Protein AF-A0A142XG46-F1 (afdb_monomer)

Structure (mmCIF, N/CA/C/O backbone):
data_AF-A0A142XG46-F1
#
_entry.id   AF-A0A142XG46-F1
#
loop_
_atom_site.group_PDB
_atom_site.id
_atom_site.type_symbol
_atom_site.label_atom_id
_atom_site.label_alt_id
_atom_site.label_comp_id
_atom_site.label_asym_id
_atom_site.label_entity_id
_atom_site.label_seq_id
_atom_site.pdbx_PDB_ins_code
_atom_site.Cartn_x
_atom_site.Cartn_y
_atom_site.Cartn_z
_atom_site.occupancy
_atom_site.B_iso_or_equiv
_atom_site.auth_seq_id
_atom_site.auth_comp_id
_atom_site.auth_asym_id
_atom_site.auth_atom_id
_atom_site.pdbx_PDB_model_num
ATOM 1 N N . MET A 1 1 ? -8.396 21.139 9.635 1.00 72.44 1 MET A N 1
ATOM 2 C CA . MET A 1 1 ? -8.003 19.722 9.757 1.00 72.44 1 MET A CA 1
ATOM 3 C C . MET A 1 1 ? -8.819 19.141 10.894 1.00 72.44 1 MET A C 1
ATOM 5 O O . MET A 1 1 ? -8.820 19.759 11.951 1.00 72.44 1 MET A O 1
ATOM 9 N N . ASN A 1 2 ? -9.591 18.078 10.660 1.00 93.75 2 ASN A N 1
ATOM 10 C CA . ASN A 1 2 ? -10.286 17.382 11.749 1.00 93.75 2 ASN A CA 1
ATOM 11 C C . ASN A 1 2 ? -9.339 16.348 12.388 1.00 93.75 2 ASN A C 1
ATOM 13 O O . ASN A 1 2 ? -8.278 16.057 11.830 1.00 93.75 2 ASN A O 1
ATOM 17 N N . GLU A 1 3 ? -9.702 15.837 13.563 1.00 95.62 3 GLU A N 1
ATOM 18 C CA . GLU A 1 3 ? -8.883 14.883 14.321 1.00 95.62 3 GLU A CA 1
ATOM 19 C C . GLU A 1 3 ? -8.593 13.607 13.522 1.00 95.62 3 GLU A C 1
ATOM 21 O O . GLU A 1 3 ? -7.430 13.225 13.395 1.00 95.62 3 GLU A O 1
ATOM 26 N N . ARG A 1 4 ? -9.613 13.043 12.857 1.00 95.56 4 ARG A N 1
ATOM 27 C CA . ARG A 1 4 ? -9.471 11.914 11.923 1.00 95.56 4 ARG A CA 1
ATOM 28 C C . ARG A 1 4 ? -8.344 12.132 10.917 1.00 95.56 4 ARG A C 1
ATOM 30 O O . ARG A 1 4 ? -7.474 11.284 10.771 1.00 95.56 4 ARG A O 1
ATOM 37 N N . SER A 1 5 ? -8.333 13.276 10.228 1.00 95.06 5 SER A N 1
ATOM 38 C CA . SER A 1 5 ? -7.298 13.612 9.244 1.00 95.06 5 SER A CA 1
ATOM 39 C C . SER A 1 5 ? -5.918 13.767 9.875 1.00 95.06 5 SER A C 1
ATOM 41 O O . SER A 1 5 ? -4.936 13.440 9.220 1.00 95.06 5 SER A O 1
ATOM 43 N N . ALA A 1 6 ? -5.825 14.253 11.115 1.00 96.88 6 ALA A N 1
ATOM 44 C CA . ALA A 1 6 ? -4.555 14.386 11.824 1.00 96.88 6 ALA A CA 1
ATOM 45 C C . ALA A 1 6 ? -3.969 13.015 12.202 1.00 96.88 6 ALA A C 1
ATOM 47 O O . ALA A 1 6 ? -2.794 12.758 11.941 1.00 96.88 6 ALA A O 1
ATOM 48 N N . LEU A 1 7 ? -4.798 12.122 12.756 1.00 97.19 7 LEU A N 1
ATOM 49 C CA . LEU A 1 7 ? -4.417 10.744 13.082 1.00 97.19 7 LEU A CA 1
ATOM 50 C C . LEU A 1 7 ? -3.999 9.981 11.827 1.00 97.19 7 LEU A C 1
ATOM 52 O O . LEU A 1 7 ? -2.943 9.352 11.790 1.00 97.19 7 LEU A O 1
ATOM 56 N N . PHE A 1 8 ? -4.792 10.108 10.765 1.00 96.81 8 PHE A N 1
ATOM 57 C CA . PHE A 1 8 ? -4.499 9.466 9.496 1.00 96.81 8 PHE A CA 1
ATOM 58 C C . PHE A 1 8 ? -3.212 10.014 8.863 1.00 96.81 8 PHE A C 1
ATOM 60 O O . PHE A 1 8 ? -2.375 9.239 8.411 1.00 96.81 8 PHE A O 1
ATOM 67 N N . ALA A 1 9 ? -2.993 11.334 8.891 1.00 96.75 9 ALA A N 1
ATOM 68 C CA . ALA A 1 9 ? -1.748 11.939 8.418 1.00 96.75 9 ALA A CA 1
ATOM 69 C C . ALA A 1 9 ? -0.520 11.411 9.177 1.00 96.75 9 ALA A C 1
ATOM 71 O O . ALA A 1 9 ? 0.501 11.146 8.549 1.00 96.75 9 ALA A O 1
ATOM 72 N N . ASN A 1 10 ? -0.623 11.187 10.492 1.00 97.06 10 ASN A N 1
ATOM 73 C CA . ASN A 1 10 ? 0.468 10.597 11.272 1.00 97.06 10 ASN A CA 1
ATOM 74 C C . ASN A 1 10 ? 0.808 9.172 10.795 1.00 97.06 10 ASN A C 1
ATOM 76 O O . ASN A 1 10 ? 1.972 8.860 10.548 1.00 97.06 10 ASN A O 1
ATOM 80 N N . VAL A 1 11 ? -0.209 8.333 10.571 1.00 97.88 11 VAL A N 1
ATOM 81 C CA . VAL A 1 11 ? -0.027 6.976 10.023 1.00 97.88 11 VAL A CA 1
ATOM 82 C C . VAL A 1 11 ? 0.592 7.003 8.620 1.00 97.88 11 VAL A C 1
ATOM 84 O O . VAL A 1 11 ? 1.424 6.159 8.292 1.00 97.88 11 VAL A O 1
ATOM 87 N N . LEU A 1 12 ? 0.210 7.973 7.784 1.00 97.56 12 LEU A N 1
ATOM 88 C CA . LEU A 1 12 ? 0.760 8.133 6.437 1.00 97.56 12 LEU A CA 1
ATOM 89 C C . LEU A 1 12 ? 2.215 8.626 6.428 1.00 97.56 12 LEU A C 1
ATOM 91 O O . LEU A 1 12 ? 2.978 8.229 5.547 1.00 97.56 12 LEU A O 1
ATOM 95 N N . GLU A 1 13 ? 2.599 9.491 7.367 1.00 96.25 13 GLU A N 1
ATOM 96 C CA . GLU A 1 13 ? 3.983 9.965 7.513 1.00 96.25 13 GLU A CA 1
ATOM 97 C C . GLU A 1 13 ? 4.896 8.877 8.097 1.00 96.25 13 GLU A C 1
ATOM 99 O O . GLU A 1 13 ? 6.027 8.719 7.642 1.00 96.25 13 GLU A O 1
ATOM 104 N N . ASN A 1 14 ? 4.388 8.077 9.041 1.00 95.69 14 ASN A N 1
ATOM 105 C CA . ASN A 1 14 ? 5.138 7.020 9.720 1.00 95.69 14 ASN A CA 1
ATOM 106 C C . ASN A 1 14 ? 4.465 5.649 9.540 1.00 95.69 14 ASN A C 1
ATOM 108 O O . ASN A 1 14 ? 3.946 5.071 10.499 1.00 95.69 14 ASN A O 1
ATOM 112 N N . PRO A 1 15 ? 4.514 5.058 8.333 1.00 94.75 15 PRO A N 1
ATOM 113 C CA . PRO A 1 15 ? 3.822 3.809 8.037 1.00 94.75 15 PRO A CA 1
ATOM 114 C C . PRO A 1 15 ? 4.417 2.595 8.762 1.00 94.75 15 PRO A C 1
ATOM 116 O O . PRO A 1 15 ? 3.919 1.489 8.621 1.00 94.75 15 PRO A O 1
ATOM 119 N N . SER A 1 16 ? 5.480 2.715 9.547 1.00 94.94 16 SER A N 1
ATOM 120 C CA . SER A 1 16 ? 5.947 1.624 10.410 1.00 94.94 16 SER A CA 1
ATOM 121 C C . SER A 1 16 ? 5.446 1.723 11.851 1.00 94.94 16 SER A C 1
ATOM 123 O O . SER A 1 16 ? 5.637 0.767 12.592 1.00 94.94 16 SER A O 1
ATOM 125 N N . ASP A 1 17 ? 4.824 2.837 12.249 1.00 97.25 17 ASP A N 1
ATOM 126 C CA . ASP A 1 17 ? 4.396 3.074 13.629 1.00 97.25 17 ASP A CA 1
ATOM 127 C C . ASP A 1 17 ? 3.050 2.396 13.926 1.00 97.25 17 ASP A C 1
ATOM 129 O O . ASP A 1 17 ? 1.967 2.902 13.621 1.00 97.25 17 ASP A O 1
ATOM 133 N N . ASP A 1 18 ? 3.124 1.224 14.550 1.00 97.88 18 ASP A N 1
ATOM 134 C CA . ASP A 1 18 ? 1.943 0.471 14.962 1.00 97.88 18 ASP A CA 1
ATOM 135 C C . ASP A 1 18 ? 1.189 1.133 16.123 1.00 97.88 18 ASP A C 1
ATOM 137 O O . ASP A 1 18 ? -0.008 0.899 16.276 1.00 97.88 18 ASP A O 1
ATOM 141 N N . THR A 1 19 ? 1.833 2.010 16.901 1.00 98.06 19 THR A N 1
ATOM 142 C CA . THR A 1 19 ? 1.144 2.785 17.943 1.00 98.06 19 THR A CA 1
ATOM 143 C C . THR A 1 19 ? 0.203 3.794 17.299 1.00 98.06 19 THR A C 1
ATOM 145 O O . THR A 1 19 ? -0.971 3.846 17.657 1.00 98.06 19 THR A O 1
ATOM 148 N N . ALA A 1 20 ? 0.678 4.541 16.297 1.00 97.88 20 ALA A N 1
ATOM 149 C CA . ALA A 1 20 ? -0.158 5.478 15.546 1.00 97.88 20 ALA A CA 1
ATOM 150 C C . ALA A 1 20 ? -1.357 4.776 14.884 1.00 97.88 20 ALA A C 1
ATOM 152 O O . ALA A 1 20 ? -2.468 5.309 14.891 1.00 97.88 20 ALA A O 1
ATOM 153 N N . ARG A 1 21 ? -1.160 3.554 14.367 1.00 98.12 21 ARG A N 1
ATOM 154 C CA . ARG A 1 21 ? -2.254 2.726 13.833 1.00 98.12 21 ARG A CA 1
ATOM 155 C C . ARG A 1 21 ? -3.271 2.339 14.897 1.00 98.12 21 ARG A C 1
ATOM 157 O O . ARG A 1 21 ? -4.462 2.441 14.643 1.00 98.12 21 ARG A O 1
ATOM 164 N N . LEU A 1 22 ? -2.827 1.881 16.065 1.00 98.38 22 LEU A N 1
ATOM 165 C CA . LEU A 1 22 ? -3.744 1.456 17.125 1.00 98.38 22 LEU A CA 1
ATOM 166 C C . LEU A 1 22 ? -4.537 2.637 17.694 1.00 98.38 22 LEU A C 1
ATOM 168 O O . LEU A 1 22 ? -5.738 2.504 17.886 1.00 98.38 22 LEU A O 1
ATOM 172 N N . VAL A 1 23 ? -3.914 3.811 17.841 1.00 98.44 23 VAL A N 1
ATOM 173 C CA . VAL A 1 23 ? -4.629 5.043 18.218 1.00 98.44 23 VAL A CA 1
ATOM 174 C C . VAL A 1 23 ? -5.686 5.411 17.172 1.00 98.44 23 VAL A C 1
ATOM 176 O O . VAL A 1 23 ? -6.800 5.783 17.530 1.00 98.44 23 VAL A O 1
ATOM 179 N N . LEU A 1 24 ? -5.373 5.280 15.876 1.00 98.19 24 LEU A N 1
ATOM 180 C CA . LEU A 1 24 ? -6.367 5.461 14.816 1.00 98.19 24 LEU A CA 1
ATOM 181 C C . LEU A 1 24 ? -7.493 4.416 14.910 1.00 98.19 24 LEU A C 1
ATOM 183 O O . LEU A 1 24 ? -8.648 4.774 14.718 1.00 98.19 24 LEU A O 1
ATOM 187 N N . ALA A 1 25 ? -7.178 3.152 15.206 1.00 98.31 25 ALA A N 1
ATOM 188 C CA . ALA A 1 25 ? -8.176 2.092 15.348 1.00 98.31 25 ALA A CA 1
ATOM 189 C C . ALA A 1 25 ? -9.164 2.390 16.483 1.00 98.31 25 ALA A C 1
ATOM 191 O O . ALA A 1 25 ? -10.368 2.291 16.276 1.00 98.31 25 ALA A O 1
ATOM 192 N N . ASP A 1 26 ? -8.654 2.794 17.648 1.00 98.44 26 ASP A N 1
ATOM 193 C CA . ASP A 1 26 ? -9.479 3.154 18.804 1.00 98.44 26 ASP A CA 1
ATOM 194 C C . ASP A 1 26 ? -10.389 4.348 18.471 1.00 98.44 26 ASP A C 1
ATOM 196 O O . ASP A 1 26 ? -11.591 4.301 18.719 1.00 98.44 26 ASP A O 1
ATOM 200 N N . TRP A 1 27 ? -9.847 5.375 17.805 1.00 98.19 27 TRP A N 1
ATOM 201 C CA . TRP A 1 27 ? -10.639 6.522 17.358 1.00 98.19 27 TRP A CA 1
ATOM 202 C C . TRP A 1 27 ? -11.740 6.122 16.360 1.00 98.19 27 TRP A C 1
ATOM 204 O O . TRP A 1 27 ? -12.857 6.625 16.458 1.00 98.19 27 TRP A O 1
ATOM 214 N N . LEU A 1 28 ? -11.454 5.223 15.406 1.00 97.81 28 LEU A N 1
ATOM 215 C CA . LEU A 1 28 ? -12.443 4.736 14.429 1.00 97.81 28 LEU A CA 1
ATOM 216 C C . LEU A 1 28 ? -13.590 3.982 15.115 1.00 97.81 28 LEU A C 1
ATOM 218 O O . LEU A 1 28 ? -14.751 4.199 14.769 1.00 97.81 28 LEU A O 1
ATOM 222 N N . ASP A 1 29 ? -13.275 3.149 16.107 1.00 97.00 29 ASP A N 1
ATOM 223 C CA . ASP A 1 29 ? -14.277 2.409 16.882 1.00 97.00 29 ASP A CA 1
ATOM 224 C C . ASP A 1 29 ? -15.198 3.358 17.672 1.00 97.00 29 ASP A C 1
ATOM 226 O O . ASP A 1 29 ? -16.403 3.126 17.761 1.00 97.00 29 ASP A O 1
ATOM 230 N N . GLU A 1 30 ? -14.659 4.458 18.204 1.00 97.94 30 GLU A N 1
ATOM 231 C CA . GLU A 1 30 ? -15.428 5.483 18.925 1.00 97.94 30 GLU A CA 1
ATOM 232 C C . GLU A 1 30 ? -16.350 6.326 18.021 1.00 97.94 30 GLU A C 1
ATOM 234 O O . GLU A 1 30 ? -17.240 7.012 18.529 1.00 97.94 30 GLU A O 1
ATOM 239 N N . HIS A 1 31 ? -16.156 6.283 16.697 1.00 97.62 31 HIS A N 1
ATOM 240 C CA . HIS A 1 31 ? -16.842 7.138 15.717 1.00 97.62 31 HIS A CA 1
ATOM 241 C C . HIS A 1 31 ? -17.665 6.351 14.682 1.00 97.62 31 HIS A C 1
ATOM 243 O O . HIS A 1 31 ? -17.852 6.821 13.559 1.00 97.62 31 HIS A O 1
ATOM 249 N N . ASP A 1 32 ? -18.168 5.170 15.054 1.00 97.00 32 ASP A N 1
ATOM 250 C CA . ASP A 1 32 ? -19.007 4.308 14.204 1.00 97.00 32 ASP A CA 1
ATOM 251 C C . ASP A 1 32 ? -18.315 3.840 12.897 1.00 97.00 32 ASP A C 1
ATOM 253 O O . ASP A 1 32 ? -18.972 3.474 11.920 1.00 97.00 32 ASP A O 1
ATOM 257 N N . GLU A 1 33 ? -16.977 3.822 12.869 1.00 96.38 33 GLU A N 1
ATOM 258 C CA . GLU A 1 33 ? -16.149 3.221 11.809 1.00 96.38 33 GLU A CA 1
ATOM 259 C C . GLU A 1 33 ? -15.492 1.908 12.298 1.00 96.38 33 GLU A C 1
ATOM 261 O O . GLU A 1 33 ? -14.382 1.543 11.890 1.00 96.38 33 GLU A O 1
ATOM 266 N N . ASP A 1 34 ? -16.204 1.180 13.164 1.00 96.00 34 ASP A N 1
ATOM 267 C CA . ASP A 1 34 ? -15.750 -0.003 13.910 1.00 96.00 34 ASP A CA 1
ATOM 268 C C . ASP A 1 34 ? -15.192 -1.119 13.017 1.00 96.00 34 ASP A C 1
ATOM 270 O O . ASP A 1 34 ? -14.222 -1.796 13.356 1.00 96.00 34 ASP A O 1
ATOM 274 N N . VAL A 1 35 ? -15.754 -1.296 11.820 1.00 98.19 35 VAL A N 1
ATOM 275 C CA . VAL A 1 35 ? -15.256 -2.283 10.855 1.00 98.19 35 VAL A CA 1
ATOM 276 C C . VAL A 1 35 ? -13.807 -1.994 10.456 1.00 98.19 35 VAL A C 1
ATOM 278 O O . VAL A 1 35 ? -12.994 -2.920 10.358 1.00 98.19 35 VAL A O 1
ATOM 281 N N . PHE A 1 36 ? -13.474 -0.725 10.202 1.00 98.31 36 PHE A N 1
ATOM 282 C CA . PHE A 1 36 ? -12.126 -0.360 9.784 1.00 98.31 36 PHE A CA 1
ATOM 283 C C . PHE A 1 36 ? -11.160 -0.391 10.972 1.00 98.31 36 PHE A C 1
ATOM 285 O O . PHE A 1 36 ? -10.065 -0.940 10.835 1.00 98.31 36 PHE A O 1
ATOM 292 N N . GLY A 1 37 ? -11.582 0.092 12.146 1.00 98.19 37 GLY A N 1
ATOM 293 C CA . GLY A 1 37 ? -10.800 -0.004 13.383 1.00 98.19 37 GLY A CA 1
ATOM 294 C C . GLY A 1 37 ? -10.475 -1.454 13.759 1.00 98.19 37 GLY A C 1
ATOM 295 O O . GLY A 1 37 ? -9.306 -1.804 13.964 1.00 98.19 37 GLY A O 1
ATOM 296 N N . ARG A 1 38 ? -11.470 -2.348 13.709 1.00 98.31 38 ARG A N 1
ATOM 297 C CA . ARG A 1 38 ? -11.295 -3.797 13.900 1.00 98.31 38 ARG A CA 1
ATOM 298 C C . ARG A 1 38 ? -10.305 -4.407 12.909 1.00 98.31 38 ARG A C 1
ATOM 300 O O . ARG A 1 38 ? -9.413 -5.145 13.327 1.00 98.31 38 ARG A O 1
ATOM 307 N N . PHE A 1 39 ? -10.416 -4.092 11.616 1.00 98.44 39 PHE A N 1
ATOM 308 C CA . PHE A 1 39 ? -9.486 -4.595 10.595 1.00 98.44 39 PHE A CA 1
ATOM 309 C C . PHE A 1 39 ? -8.050 -4.105 10.823 1.00 98.44 39 PHE A C 1
ATOM 311 O O . PHE A 1 39 ? -7.098 -4.878 10.692 1.00 98.44 39 PHE A O 1
ATOM 318 N N . LEU A 1 40 ? -7.898 -2.835 11.211 1.00 98.19 40 LEU A N 1
ATOM 319 C CA . LEU A 1 40 ? -6.614 -2.216 11.524 1.00 98.19 40 LEU A CA 1
ATOM 320 C C . LEU A 1 40 ? -5.931 -2.911 12.706 1.00 98.19 40 LEU A C 1
ATOM 322 O O . LEU A 1 40 ? -4.785 -3.354 12.591 1.00 98.19 40 LEU A O 1
ATOM 326 N N . ARG A 1 41 ? -6.662 -3.082 13.812 1.00 98.50 41 ARG A N 1
ATOM 327 C CA . ARG A 1 41 ? -6.176 -3.756 15.022 1.00 98.50 41 ARG A CA 1
ATOM 328 C C . ARG A 1 41 ? -5.811 -5.212 14.751 1.00 98.50 41 ARG A C 1
ATOM 330 O O . ARG A 1 41 ? -4.715 -5.637 15.111 1.00 98.50 41 ARG A O 1
ATOM 337 N N . ALA A 1 42 ? -6.682 -5.951 14.066 1.00 98.31 42 ALA A N 1
ATOM 338 C CA . ALA A 1 42 ? -6.4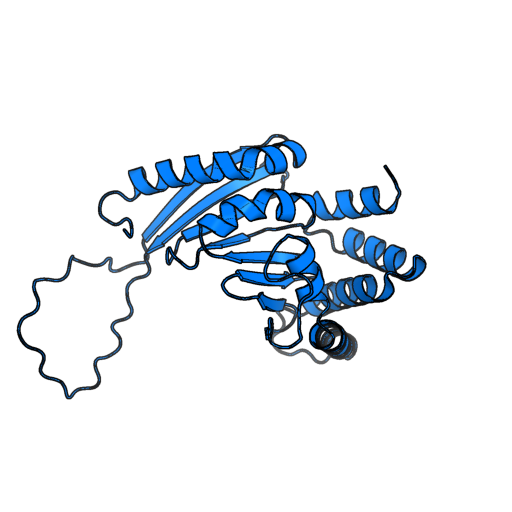34 -7.342 13.704 1.00 98.31 42 ALA A CA 1
ATOM 339 C C . ALA A 1 42 ? -5.180 -7.489 12.824 1.00 98.31 42 ALA A C 1
ATOM 341 O O . ALA A 1 42 ? -4.332 -8.340 13.086 1.00 98.31 42 ALA A O 1
ATOM 342 N N . GLY A 1 43 ? -4.999 -6.608 11.836 1.00 98.12 43 GLY A N 1
ATOM 343 C CA . GLY A 1 43 ? -3.802 -6.596 10.999 1.00 98.12 43 GLY A CA 1
ATOM 344 C C . GLY A 1 43 ? -2.520 -6.330 11.792 1.00 98.12 43 GLY A C 1
ATOM 345 O O . GLY A 1 43 ? -1.521 -7.019 11.585 1.00 98.12 43 GLY A O 1
ATOM 346 N N . VAL A 1 44 ? -2.527 -5.343 12.696 1.00 98.19 44 VAL A N 1
ATOM 347 C CA . VAL A 1 44 ? -1.369 -5.040 13.557 1.00 98.19 44 VAL A CA 1
ATOM 348 C C . VAL A 1 44 ? -1.049 -6.228 14.465 1.00 98.19 44 VAL A C 1
ATOM 350 O O . VAL A 1 44 ? 0.100 -6.666 14.493 1.00 98.19 44 VAL A O 1
ATOM 353 N N . THR A 1 45 ? -2.048 -6.800 15.144 1.00 98.00 45 THR A N 1
ATOM 354 C CA . THR A 1 45 ? -1.870 -7.981 16.004 1.00 98.00 45 THR A CA 1
ATOM 355 C C . THR A 1 45 ? -1.295 -9.163 15.228 1.00 98.00 45 THR A C 1
ATOM 357 O O . THR A 1 45 ? -0.286 -9.722 15.650 1.00 98.00 45 THR A O 1
ATOM 360 N N . ALA A 1 46 ? -1.866 -9.504 14.068 1.00 97.19 46 ALA A N 1
ATOM 361 C CA . ALA A 1 46 ? -1.396 -10.622 13.251 1.00 97.19 46 ALA A CA 1
ATOM 362 C C . ALA A 1 46 ? 0.054 -10.429 12.768 1.00 97.19 46 ALA A C 1
ATOM 364 O O . ALA A 1 46 ? 0.829 -11.385 12.736 1.00 97.19 46 ALA A O 1
ATOM 365 N N . SER A 1 47 ? 0.446 -9.192 12.437 1.00 97.00 47 SER A N 1
ATOM 366 C CA . SER A 1 47 ? 1.786 -8.887 11.917 1.00 97.00 47 SER A CA 1
ATOM 367 C C . SER A 1 47 ? 2.924 -9.134 12.909 1.00 97.00 47 SER A C 1
ATOM 369 O O . SER A 1 47 ? 4.042 -9.420 12.483 1.00 97.00 47 SER A O 1
ATOM 371 N N . ARG A 1 48 ? 2.644 -9.107 14.220 1.00 96.38 48 ARG A N 1
ATOM 372 C CA . ARG A 1 48 ? 3.637 -9.373 15.280 1.00 96.38 48 ARG A CA 1
ATOM 373 C C . ARG A 1 48 ? 4.206 -10.790 15.229 1.00 96.38 48 ARG A C 1
ATOM 375 O O . ARG A 1 48 ? 5.282 -11.022 15.761 1.00 96.38 48 ARG A O 1
ATOM 382 N N . PHE A 1 49 ? 3.498 -11.706 14.575 1.00 95.25 49 PHE A N 1
ATOM 383 C CA . PHE A 1 49 ? 3.852 -13.119 14.481 1.00 95.25 49 PHE A CA 1
ATOM 384 C C . PHE A 1 49 ? 4.353 -13.520 13.086 1.00 95.25 49 PHE A C 1
ATOM 386 O O . PHE A 1 49 ? 4.536 -14.703 12.820 1.00 95.25 49 PHE A O 1
ATOM 393 N N . ARG A 1 50 ? 4.556 -12.562 12.168 1.00 90.81 50 ARG A N 1
ATOM 394 C CA . ARG A 1 50 ? 4.881 -12.845 10.758 1.00 90.81 50 ARG A CA 1
ATOM 395 C C . ARG A 1 50 ? 6.122 -13.729 10.581 1.00 90.81 50 ARG A C 1
ATOM 397 O O . ARG A 1 50 ? 6.143 -14.554 9.671 1.00 90.81 50 ARG A O 1
ATOM 404 N N . ASP A 1 51 ? 7.128 -13.546 11.431 1.00 90.62 51 ASP A N 1
ATOM 405 C CA . ASP A 1 51 ? 8.421 -14.232 11.329 1.00 90.62 51 ASP A CA 1
ATOM 406 C C . ASP A 1 51 ? 8.532 -15.455 12.262 1.00 90.62 51 ASP A C 1
ATOM 408 O O . ASP A 1 51 ? 9.583 -16.096 12.332 1.00 90.62 51 ASP A O 1
ATOM 412 N N . GLU A 1 52 ? 7.452 -15.806 12.966 1.00 90.62 52 GLU A N 1
ATOM 413 C CA . GLU A 1 52 ? 7.432 -16.926 13.903 1.00 90.62 52 GLU A CA 1
ATOM 414 C C . GLU A 1 52 ? 7.192 -18.259 13.183 1.00 90.62 52 GLU A C 1
ATOM 416 O O . GLU A 1 52 ? 6.264 -18.419 12.389 1.00 90.62 52 GLU A O 1
ATOM 421 N N . ALA A 1 53 ? 8.023 -19.259 13.484 1.00 87.12 53 ALA A N 1
ATOM 422 C CA . ALA A 1 53 ? 7.922 -20.582 12.862 1.00 87.12 53 ALA A CA 1
ATOM 423 C C . ALA A 1 53 ? 6.734 -21.411 13.389 1.00 87.12 53 ALA A C 1
ATOM 425 O O . ALA A 1 53 ? 6.244 -22.304 12.696 1.00 87.12 53 ALA A O 1
ATOM 426 N N . LEU A 1 54 ? 6.296 -21.140 14.620 1.00 91.19 54 LEU A N 1
ATOM 427 C CA . LEU A 1 54 ? 5.159 -21.779 15.273 1.00 91.19 54 LEU A CA 1
ATOM 428 C C . LEU A 1 54 ? 4.437 -20.732 16.119 1.00 91.19 54 LEU A C 1
ATOM 430 O O . LEU A 1 54 ? 5.048 -20.126 16.993 1.00 91.19 54 LEU A O 1
ATOM 434 N N . ILE A 1 55 ? 3.140 -20.558 15.876 1.00 92.38 55 ILE A N 1
ATOM 435 C CA . ILE A 1 55 ? 2.316 -19.576 16.579 1.00 92.38 55 ILE A CA 1
ATOM 436 C C . ILE A 1 55 ? 1.273 -20.328 17.408 1.00 92.38 55 ILE A C 1
ATOM 438 O O . ILE A 1 55 ? 0.348 -20.929 16.859 1.00 92.38 55 ILE A O 1
ATOM 442 N N . ASP A 1 56 ? 1.437 -20.305 18.727 1.00 93.75 56 ASP A N 1
ATOM 443 C CA . ASP A 1 56 ? 0.473 -20.832 19.701 1.00 93.75 56 ASP A CA 1
ATOM 444 C C . ASP A 1 56 ? -0.016 -19.687 20.594 1.00 93.75 56 ASP A C 1
ATOM 446 O O . ASP A 1 56 ? 0.274 -19.621 21.787 1.00 93.75 56 ASP A O 1
ATOM 450 N N . ASP A 1 57 ? -0.682 -18.717 19.965 1.00 95.69 57 ASP A N 1
ATOM 451 C CA . ASP A 1 57 ? -1.190 -17.520 20.627 1.00 95.69 57 ASP A CA 1
ATOM 452 C C . ASP A 1 57 ? -2.670 -17.300 20.256 1.00 95.69 57 ASP A C 1
ATOM 454 O O . ASP A 1 57 ? -2.997 -17.183 19.068 1.00 95.69 57 ASP A O 1
ATOM 458 N N . PRO A 1 58 ? -3.597 -17.270 21.233 1.00 96.44 58 PRO A N 1
ATOM 459 C CA . PRO A 1 58 ? -5.021 -17.101 20.959 1.00 96.44 58 PRO A CA 1
ATOM 460 C C . PRO A 1 58 ? -5.361 -15.739 20.333 1.00 96.44 58 PRO A C 1
ATOM 462 O O . PRO A 1 58 ? -6.304 -15.670 19.540 1.00 96.44 58 PRO A O 1
ATOM 465 N N . ASP A 1 59 ? -4.600 -14.679 20.623 1.00 96.12 59 ASP A N 1
ATOM 466 C CA . ASP A 1 59 ? -4.835 -13.346 20.061 1.00 96.12 59 ASP A CA 1
ATOM 467 C C . ASP A 1 59 ? -4.505 -13.323 18.568 1.00 96.12 59 ASP A C 1
ATOM 469 O O . ASP A 1 59 ? -5.216 -12.687 17.787 1.00 96.12 59 ASP A O 1
ATOM 473 N N . TYR A 1 60 ? -3.484 -14.076 18.142 1.00 96.31 60 TYR A N 1
ATOM 474 C CA . TYR A 1 60 ? -3.179 -14.258 16.723 1.00 96.31 60 TYR A CA 1
ATOM 475 C C . TYR A 1 60 ? -4.346 -14.906 15.968 1.00 96.31 60 TYR A C 1
ATOM 477 O O . TYR A 1 60 ? -4.798 -14.383 14.948 1.00 96.31 60 TYR A O 1
ATOM 485 N N . TYR A 1 61 ? -4.875 -16.025 16.471 1.00 96.06 61 TYR A N 1
ATOM 486 C CA . TYR A 1 61 ? -5.988 -16.718 15.813 1.00 96.06 61 TYR A CA 1
ATOM 487 C C . TYR A 1 61 ? -7.277 -15.891 15.828 1.00 96.06 61 TYR A C 1
ATOM 489 O O . TYR A 1 61 ? -8.014 -15.892 14.839 1.00 96.06 61 TYR A O 1
ATOM 497 N N . SER A 1 62 ? -7.526 -15.150 16.911 1.00 97.31 62 SER A N 1
ATOM 498 C CA . SER A 1 62 ? -8.623 -14.182 16.989 1.00 97.31 62 SER A CA 1
ATOM 499 C C . SER A 1 62 ? -8.480 -13.101 15.911 1.00 97.31 62 SER A C 1
ATOM 501 O O . SER A 1 62 ? -9.403 -12.869 15.129 1.00 97.31 62 SER A O 1
ATOM 503 N N . ALA A 1 63 ? -7.283 -12.522 15.772 1.00 97.38 63 ALA A N 1
ATOM 504 C CA . ALA A 1 63 ? -6.986 -11.529 14.747 1.00 97.38 63 ALA A CA 1
ATOM 505 C C . ALA A 1 63 ? -7.161 -12.075 13.318 1.00 97.38 63 ALA A C 1
ATOM 507 O O . ALA A 1 63 ? -7.728 -11.394 12.463 1.00 97.38 63 ALA A O 1
ATOM 508 N N . LEU A 1 64 ? -6.746 -13.316 13.042 1.00 96.75 64 LEU A N 1
ATOM 509 C CA . LEU A 1 64 ? -7.007 -13.952 11.746 1.00 96.75 64 LEU A CA 1
ATOM 510 C C . LEU A 1 64 ? -8.507 -14.129 11.475 1.00 96.75 64 LEU A C 1
ATOM 512 O O . LEU A 1 64 ? -8.951 -13.919 10.343 1.00 96.75 64 LEU A O 1
ATOM 516 N N . GLY A 1 65 ? -9.284 -14.496 12.498 1.00 97.06 65 GLY A N 1
ATOM 517 C CA . GLY A 1 65 ? -10.741 -14.585 12.412 1.00 97.06 65 GLY A CA 1
ATOM 518 C C . GLY A 1 65 ? -11.378 -13.244 12.044 1.00 97.06 65 GLY A C 1
ATOM 519 O O . GLY A 1 65 ? -12.224 -13.185 11.151 1.00 97.06 65 GLY A O 1
ATOM 520 N N . ASP A 1 66 ? -10.914 -12.163 12.665 1.00 98.12 66 ASP A N 1
ATOM 521 C CA . ASP A 1 66 ? -11.376 -10.801 12.397 1.00 98.12 66 ASP A CA 1
ATOM 522 C C . ASP A 1 66 ? -11.027 -10.329 10.980 1.00 98.12 66 ASP A C 1
ATOM 524 O O . ASP A 1 66 ? -11.906 -9.845 10.259 1.00 98.12 66 ASP A O 1
ATOM 528 N N . LEU A 1 67 ? -9.779 -10.533 10.538 1.00 97.88 67 LEU A N 1
ATOM 529 C CA . LEU A 1 67 ? -9.357 -10.233 9.164 1.00 97.88 67 LEU A CA 1
ATOM 530 C C . LEU A 1 67 ? -10.220 -10.986 8.145 1.00 97.88 67 LEU A C 1
ATOM 532 O O . LEU A 1 67 ? -10.707 -10.389 7.180 1.00 97.88 67 LEU A O 1
ATOM 536 N N . ALA A 1 68 ? -10.448 -12.284 8.363 1.00 97.19 68 ALA A N 1
ATOM 537 C CA . ALA 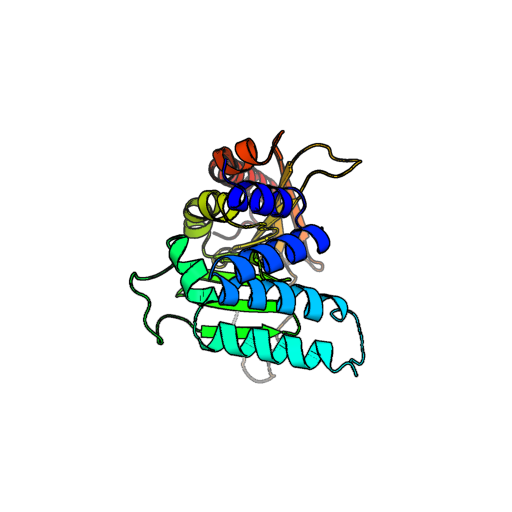A 1 68 ? -11.260 -13.107 7.474 1.00 97.19 68 ALA A CA 1
ATOM 538 C C . ALA A 1 68 ? -12.731 -12.660 7.452 1.00 97.19 68 ALA A C 1
ATOM 540 O O . ALA A 1 68 ? -13.328 -12.589 6.376 1.00 97.19 68 ALA A O 1
ATOM 541 N N . ALA A 1 69 ? -13.315 -12.321 8.605 1.00 97.75 69 ALA A N 1
ATOM 542 C CA . ALA A 1 69 ? -14.704 -11.876 8.706 1.00 97.75 69 ALA A CA 1
ATOM 543 C C . ALA A 1 69 ? -14.943 -10.545 7.973 1.00 97.75 69 ALA A C 1
ATOM 545 O O . ALA A 1 69 ? -15.880 -10.430 7.173 1.00 97.75 69 ALA A O 1
ATOM 546 N N . VAL A 1 70 ? -14.069 -9.555 8.190 1.00 98.00 70 VAL A N 1
ATOM 547 C CA . VAL A 1 70 ? -14.150 -8.253 7.508 1.00 98.00 70 VAL A CA 1
ATOM 548 C C . VAL A 1 70 ? -13.945 -8.417 6.001 1.00 98.00 70 VAL A C 1
ATOM 550 O O . VAL A 1 70 ? -14.711 -7.863 5.210 1.00 98.00 70 VAL A O 1
ATOM 553 N N . THR A 1 71 ? -12.965 -9.227 5.591 1.00 97.31 71 THR A N 1
ATOM 554 C CA . THR A 1 71 ? -12.666 -9.427 4.166 1.00 97.31 71 THR A CA 1
ATOM 555 C C . THR A 1 71 ? -13.772 -10.191 3.447 1.00 97.31 71 THR A C 1
ATOM 557 O O . THR A 1 71 ? -14.172 -9.792 2.358 1.00 97.31 71 THR A O 1
ATOM 560 N N . THR A 1 72 ? -14.344 -11.226 4.070 1.00 96.56 72 THR A N 1
ATOM 561 C CA . THR A 1 72 ? -15.492 -11.973 3.520 1.00 96.56 72 THR A CA 1
ATOM 562 C C . THR A 1 72 ? -16.705 -11.071 3.295 1.00 96.56 72 THR A C 1
ATOM 564 O O . THR A 1 72 ? -17.468 -11.283 2.355 1.00 96.56 72 THR A O 1
ATOM 567 N N . SER A 1 73 ? -16.856 -10.031 4.117 1.00 96.88 73 SER A N 1
ATOM 568 C CA . SER A 1 73 ? -17.917 -9.028 3.975 1.00 96.88 73 SER A CA 1
ATOM 569 C C . SER A 1 73 ? -17.657 -8.017 2.844 1.00 96.88 73 SER A C 1
ATOM 571 O O . SER A 1 73 ? -18.514 -7.186 2.559 1.00 96.88 73 SER A O 1
ATOM 573 N N . GLY A 1 74 ? -16.494 -8.076 2.184 1.00 97.06 74 GLY A N 1
ATOM 574 C CA . GLY A 1 74 ? -16.147 -7.256 1.020 1.00 97.06 74 GLY A CA 1
ATOM 575 C C . GLY A 1 74 ? -15.536 -5.895 1.329 1.00 97.06 74 GLY A C 1
ATOM 576 O O . GLY A 1 74 ? -15.244 -5.144 0.401 1.00 97.06 74 GLY A O 1
ATOM 577 N N . TRP A 1 75 ? -15.291 -5.563 2.598 1.00 97.94 75 TRP A N 1
ATOM 578 C CA . TRP A 1 75 ? -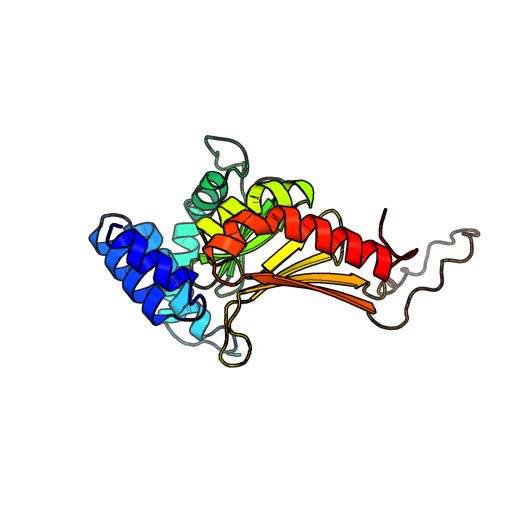14.821 -4.229 2.987 1.00 97.94 75 TRP A CA 1
ATOM 579 C C . TRP A 1 75 ? -13.512 -3.791 2.323 1.00 97.94 75 TRP A C 1
ATOM 581 O O . TRP A 1 75 ? -13.497 -2.694 1.761 1.00 97.94 75 TRP A O 1
ATOM 591 N N . PRO A 1 76 ? -12.449 -4.616 2.253 1.00 98.12 76 PRO A N 1
ATOM 592 C CA . PRO A 1 76 ? -11.236 -4.188 1.566 1.00 98.12 76 PRO A CA 1
ATOM 593 C C . PRO A 1 76 ? -11.424 -4.015 0.049 1.00 98.12 76 PRO A C 1
ATOM 595 O O . PRO A 1 76 ? -10.765 -3.167 -0.553 1.00 98.12 76 PRO A O 1
ATOM 598 N N . ALA A 1 77 ? -12.369 -4.738 -0.570 1.00 98.00 77 ALA A N 1
ATOM 599 C CA . ALA A 1 77 ? -12.756 -4.501 -1.963 1.00 98.00 77 ALA A CA 1
ATOM 600 C C . ALA A 1 77 ? -13.474 -3.156 -2.123 1.00 98.00 77 ALA A C 1
ATOM 602 O O . ALA A 1 77 ? -13.146 -2.393 -3.032 1.00 98.00 77 ALA A O 1
ATOM 603 N N . TYR A 1 78 ? -14.391 -2.823 -1.209 1.00 97.31 78 TYR A N 1
ATOM 604 C CA . TYR A 1 78 ? -15.042 -1.514 -1.190 1.00 97.31 78 TYR A CA 1
ATOM 605 C C . TYR A 1 78 ? -14.020 -0.382 -1.049 1.00 97.31 78 TYR A C 1
ATOM 607 O O . TYR A 1 78 ? -14.013 0.522 -1.884 1.00 97.31 78 TYR A O 1
ATOM 615 N N . TRP A 1 79 ? -13.089 -0.467 -0.094 1.00 97.69 79 TRP A N 1
ATOM 616 C CA . TRP A 1 79 ? -12.030 0.535 0.078 1.00 97.69 79 TRP A CA 1
ATOM 617 C C . TRP A 1 79 ? -11.147 0.697 -1.163 1.00 97.69 79 TRP A C 1
ATOM 619 O O . TRP A 1 79 ? -10.816 1.822 -1.537 1.00 97.69 79 TRP A O 1
ATOM 629 N N . LEU A 1 80 ? -10.793 -0.402 -1.836 1.00 97.56 80 LEU A N 1
ATOM 630 C CA . LEU A 1 80 ? -10.038 -0.345 -3.089 1.00 97.56 80 LEU A CA 1
ATOM 631 C C . LEU A 1 80 ? -10.865 0.299 -4.218 1.00 97.56 80 LEU A C 1
ATOM 633 O O . LEU A 1 80 ? -10.340 1.100 -4.992 1.00 97.56 80 LEU A O 1
ATOM 637 N N . SER A 1 81 ? -12.170 0.021 -4.288 1.00 97.25 81 SER A N 1
ATOM 638 C CA . SER A 1 81 ? -13.060 0.617 -5.293 1.00 97.25 81 SER A CA 1
ATOM 639 C C . SER A 1 81 ? -13.301 2.112 -5.106 1.00 97.25 81 SER A C 1
ATOM 641 O O . SER A 1 81 ? -13.459 2.837 -6.094 1.00 97.25 81 SER A O 1
ATOM 643 N N . GLU A 1 82 ? -13.236 2.615 -3.869 1.00 96.75 82 GLU A N 1
ATOM 644 C CA . GLU A 1 82 ? -13.295 4.051 -3.566 1.00 96.75 82 GLU A CA 1
ATOM 645 C C . GLU A 1 82 ? -12.126 4.825 -4.205 1.00 96.75 82 GLU A C 1
ATOM 647 O O . GLU A 1 82 ? -12.279 5.995 -4.562 1.00 96.75 82 GLU A O 1
ATOM 652 N N . LEU A 1 83 ? -11.007 4.152 -4.503 1.00 96.75 83 LEU A N 1
ATOM 653 C CA . LEU A 1 83 ? -9.872 4.725 -5.244 1.00 96.75 83 LEU A CA 1
ATOM 654 C C . LEU A 1 83 ? -10.120 4.831 -6.762 1.00 96.75 83 LEU A C 1
ATOM 656 O O . LEU A 1 83 ? -9.348 5.469 -7.483 1.00 96.75 83 LEU A O 1
ATOM 660 N N . GLY A 1 84 ? -11.224 4.257 -7.245 1.00 96.62 84 GLY A N 1
ATOM 661 C CA . GLY A 1 84 ? -11.618 4.232 -8.656 1.00 96.62 84 GLY A CA 1
ATOM 662 C C . GLY A 1 84 ? -11.365 2.890 -9.342 1.00 96.62 84 GLY A C 1
ATOM 663 O O . GLY A 1 84 ? -11.402 2.826 -10.565 1.00 96.62 84 GLY A O 1
ATOM 664 N N . VAL A 1 85 ? -11.096 1.829 -8.576 1.00 96.19 85 VAL A N 1
ATOM 665 C CA . VAL A 1 85 ? -10.859 0.489 -9.122 1.00 96.19 85 VAL A CA 1
ATOM 666 C C . VAL A 1 85 ? -12.184 -0.249 -9.335 1.00 96.19 85 VAL A C 1
ATOM 668 O O . VAL A 1 85 ? -12.931 -0.487 -8.389 1.00 96.19 85 VAL A O 1
ATOM 671 N N . GLY A 1 86 ? -12.440 -0.679 -10.570 1.00 94.12 86 GLY A N 1
ATOM 672 C CA . GLY A 1 86 ? -13.601 -1.503 -10.914 1.00 94.12 86 GLY A CA 1
ATOM 673 C C . GLY A 1 86 ? -14.931 -0.743 -11.031 1.00 94.12 86 GLY A C 1
ATOM 674 O O . GLY A 1 86 ? -14.964 0.489 -11.001 1.00 94.12 86 GLY A O 1
ATOM 675 N N . PRO A 1 87 ? -16.042 -1.475 -11.240 1.00 90.94 87 PRO A N 1
ATOM 676 C CA . PRO A 1 87 ? -17.362 -0.881 -11.415 1.00 90.94 87 PRO A CA 1
ATOM 677 C C . PRO A 1 87 ? -17.904 -0.280 -10.111 1.00 90.94 87 PRO A C 1
ATOM 679 O O . PRO A 1 87 ? -17.556 -0.705 -9.010 1.00 90.94 87 PRO A O 1
ATOM 682 N N . ARG A 1 88 ? -18.811 0.696 -10.241 1.00 90.31 88 ARG A N 1
ATOM 683 C CA . ARG A 1 88 ? -19.564 1.275 -9.120 1.00 90.31 88 ARG A CA 1
ATOM 684 C C . ARG A 1 88 ? -21.071 1.163 -9.391 1.00 90.31 88 ARG A C 1
ATOM 686 O O . ARG A 1 88 ? -21.520 1.724 -10.393 1.00 90.31 88 ARG A O 1
ATOM 693 N N . PRO A 1 89 ? -21.859 0.500 -8.522 1.00 90.25 89 PRO A N 1
ATOM 69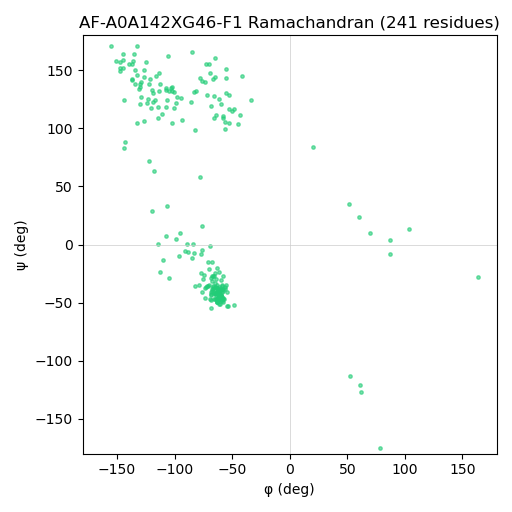4 C CA . PRO A 1 89 ? -21.448 -0.223 -7.310 1.00 90.25 89 PRO A CA 1
ATOM 695 C C . PRO A 1 89 ? -20.728 -1.550 -7.619 1.00 90.25 89 PRO A C 1
ATOM 697 O O . PRO A 1 89 ? -20.957 -2.145 -8.671 1.00 90.25 89 PRO A O 1
ATOM 700 N N . LEU A 1 90 ? -19.895 -2.022 -6.684 1.00 93.62 90 LEU A N 1
ATOM 701 C CA . LEU A 1 90 ? -19.332 -3.376 -6.726 1.00 93.62 90 LEU A CA 1
ATOM 702 C C . LEU A 1 90 ? -20.391 -4.425 -6.367 1.00 93.62 90 LEU A C 1
ATOM 704 O O . LEU A 1 90 ? -21.141 -4.264 -5.401 1.00 93.62 90 LEU A O 1
ATOM 708 N N . ASN A 1 91 ? -20.376 -5.543 -7.086 1.00 94.00 91 ASN A N 1
ATOM 709 C CA . ASN A 1 91 ? -21.127 -6.755 -6.781 1.00 94.00 91 ASN A CA 1
ATOM 710 C C . ASN A 1 91 ? -20.196 -7.845 -6.236 1.00 94.00 91 ASN A C 1
ATOM 712 O O . ASN A 1 91 ? -18.986 -7.828 -6.446 1.00 94.00 91 ASN A O 1
ATOM 716 N N . PHE A 1 92 ? -20.772 -8.856 -5.581 1.00 90.31 92 PHE A N 1
ATOM 717 C CA . PHE A 1 92 ? -20.017 -9.970 -4.988 1.00 90.31 92 PHE A CA 1
ATOM 718 C C . PHE A 1 92 ? -19.150 -10.749 -5.999 1.00 90.31 92 PHE A C 1
ATOM 720 O O . PHE A 1 92 ? -18.133 -11.317 -5.625 1.00 90.31 92 PHE A O 1
ATOM 727 N N . GLY A 1 93 ? -19.528 -10.772 -7.282 1.00 93.19 93 GLY A N 1
ATOM 728 C CA . GLY A 1 93 ? -18.755 -11.436 -8.340 1.00 93.19 93 GLY A CA 1
ATOM 729 C C . GLY A 1 93 ? -17.607 -10.606 -8.925 1.00 93.19 93 GLY A C 1
ATOM 730 O O . GLY A 1 93 ? -16.834 -11.138 -9.719 1.00 93.19 93 GLY A O 1
ATOM 731 N N . ASP A 1 94 ? -17.495 -9.326 -8.558 1.00 93.75 94 ASP A N 1
ATOM 732 C CA . ASP A 1 94 ? -16.519 -8.401 -9.151 1.00 93.75 94 ASP A CA 1
ATOM 733 C C . ASP A 1 94 ? -15.137 -8.490 -8.488 1.00 93.75 94 ASP A C 1
ATOM 735 O O . ASP A 1 94 ? -14.157 -7.950 -9.011 1.00 93.75 94 ASP A O 1
ATOM 739 N N . TRP A 1 95 ? -15.044 -9.177 -7.346 1.00 96.62 95 TRP A N 1
ATOM 740 C CA . TRP A 1 95 ? -13.826 -9.265 -6.558 1.00 96.62 95 TRP A CA 1
ATOM 741 C C . TRP A 1 95 ? -13.592 -10.662 -5.985 1.00 96.62 95 TRP A C 1
ATOM 743 O O . TRP A 1 95 ? -14.508 -11.461 -5.804 1.00 96.62 95 TRP A O 1
ATOM 753 N N . VAL A 1 96 ? -12.327 -10.960 -5.707 1.00 96.44 96 VAL A N 1
ATOM 754 C CA . VAL A 1 96 ? -11.904 -12.148 -4.957 1.00 96.44 96 VAL A CA 1
ATOM 755 C C . VAL A 1 96 ? -10.844 -11.747 -3.949 1.00 96.44 96 VAL A C 1
ATOM 757 O O . VAL A 1 96 ? -10.164 -10.735 -4.138 1.00 96.44 96 VAL A O 1
ATOM 760 N N . TRP A 1 97 ? -10.676 -12.548 -2.903 1.00 97.12 97 TRP A N 1
ATOM 761 C CA . TRP A 1 97 ? -9.639 -12.317 -1.912 1.00 97.12 97 TRP A CA 1
ATOM 762 C C . TRP A 1 97 ? -8.925 -13.603 -1.514 1.00 97.12 97 TRP A C 1
ATOM 764 O O . TRP A 1 97 ? -9.480 -14.698 -1.617 1.00 97.12 97 TRP A O 1
ATOM 774 N N . ASP A 1 98 ? -7.695 -13.435 -1.052 1.00 96.38 98 ASP A N 1
ATOM 775 C CA . ASP A 1 98 ? -6.933 -14.433 -0.321 1.00 96.38 98 ASP A CA 1
ATOM 776 C C . ASP A 1 98 ? -6.260 -13.773 0.887 1.00 96.38 98 ASP A C 1
ATOM 778 O O . ASP A 1 98 ? -6.181 -12.544 0.992 1.00 96.38 98 ASP A O 1
ATOM 782 N N . ASN A 1 99 ? -5.804 -14.586 1.833 1.00 92.94 99 ASN A N 1
ATOM 783 C CA . ASN A 1 99 ? -4.942 -14.124 2.903 1.00 92.94 99 ASN A CA 1
ATOM 784 C C . ASN A 1 99 ? -3.744 -15.050 3.085 1.00 92.94 99 ASN A C 1
ATOM 786 O O . ASN A 1 99 ? -3.818 -16.263 2.907 1.00 92.94 99 ASN A O 1
ATOM 790 N N . THR A 1 100 ? -2.619 -14.454 3.460 1.00 91.88 100 THR A N 1
ATOM 791 C CA . THR A 1 100 ? -1.407 -15.165 3.864 1.00 91.88 100 THR A CA 1
ATOM 792 C C . THR A 1 100 ? -0.915 -14.530 5.154 1.00 91.88 100 THR A C 1
ATOM 794 O O . THR A 1 100 ? -0.370 -13.426 5.130 1.00 91.88 100 THR A O 1
ATOM 797 N N . ALA A 1 101 ? -1.135 -15.218 6.278 1.00 89.50 101 ALA A N 1
ATOM 798 C CA . ALA A 1 101 ? -0.888 -14.694 7.622 1.00 89.50 101 ALA A CA 1
ATOM 799 C C . ALA A 1 101 ? -1.574 -13.328 7.834 1.00 89.50 101 ALA A C 1
ATOM 801 O O . ALA A 1 101 ? -2.800 -13.252 7.830 1.00 89.50 101 ALA A O 1
ATOM 802 N N . ASP A 1 102 ? -0.801 -12.255 7.987 1.00 92.50 102 ASP A N 1
ATOM 803 C CA . ASP A 1 102 ? -1.288 -10.899 8.249 1.00 92.50 102 ASP A CA 1
ATOM 804 C C . ASP A 1 102 ? -1.578 -10.074 6.982 1.00 92.50 102 ASP A C 1
ATOM 806 O O . ASP A 1 102 ? -1.960 -8.904 7.075 1.00 92.50 102 ASP A O 1
ATOM 810 N N . ARG A 1 103 ? -1.373 -10.659 5.794 1.00 97.19 103 ARG A N 1
ATOM 811 C CA . ARG A 1 103 ? -1.622 -10.003 4.507 1.00 97.19 103 ARG A CA 1
ATOM 812 C C . ARG A 1 103 ? -2.947 -10.458 3.922 1.00 97.19 103 ARG A C 1
ATOM 814 O O . ARG A 1 103 ? -3.187 -11.657 3.805 1.00 97.19 103 ARG A O 1
ATOM 821 N N . VAL A 1 104 ? -3.762 -9.502 3.493 1.00 98.12 104 VAL A N 1
ATOM 822 C CA . VAL A 1 104 ? -5.008 -9.742 2.759 1.00 98.12 104 VAL A CA 1
ATOM 823 C C . VAL A 1 104 ? -4.849 -9.187 1.352 1.00 98.12 104 VAL A C 1
ATOM 825 O O . VAL A 1 104 ? -4.668 -7.982 1.185 1.00 98.12 104 VAL A O 1
ATOM 828 N N . THR A 1 105 ? -4.935 -10.041 0.339 1.00 98.44 105 THR A N 1
ATOM 829 C CA . THR A 1 105 ? -4.939 -9.611 -1.061 1.00 98.44 105 THR A CA 1
ATOM 830 C C . THR A 1 105 ? -6.370 -9.565 -1.551 1.00 98.44 105 THR A C 1
ATOM 832 O O . THR A 1 105 ? -7.088 -10.556 -1.466 1.00 98.44 105 THR A O 1
ATOM 835 N N . VAL A 1 106 ? -6.783 -8.436 -2.116 1.00 98.12 106 VAL A N 1
ATOM 836 C CA . VAL A 1 106 ? -8.071 -8.298 -2.795 1.00 98.12 106 VAL A CA 1
ATOM 837 C C . VAL A 1 106 ? -7.838 -7.928 -4.242 1.00 98.12 106 VAL A C 1
ATOM 839 O O . VAL A 1 106 ? -7.063 -7.024 -4.531 1.00 98.12 106 VAL A O 1
ATOM 842 N N . ARG A 1 107 ? -8.529 -8.608 -5.154 1.00 98.25 107 ARG A N 1
ATOM 843 C CA . ARG A 1 107 ? -8.429 -8.387 -6.596 1.00 98.25 107 ARG A CA 1
ATOM 844 C C . ARG A 1 107 ? -9.766 -7.950 -7.170 1.00 98.25 107 ARG A C 1
ATOM 846 O O . ARG A 1 107 ? -10.761 -8.633 -6.951 1.00 98.25 107 ARG A O 1
ATOM 853 N N . ILE A 1 108 ? -9.754 -6.875 -7.954 1.00 97.75 108 ILE A N 1
ATOM 854 C CA . ILE A 1 108 ? -10.883 -6.339 -8.721 1.00 97.75 108 ILE A CA 1
ATOM 855 C C . ILE A 1 108 ? -10.420 -6.205 -10.179 1.00 97.75 108 ILE A C 1
ATOM 857 O O . ILE A 1 108 ? -9.610 -5.342 -10.520 1.00 97.75 108 ILE A O 1
ATOM 861 N N . GLY A 1 109 ? -10.895 -7.089 -11.057 1.00 96.62 109 GLY A N 1
ATOM 862 C CA . GLY A 1 109 ? -10.423 -7.140 -12.446 1.00 96.62 109 GLY A CA 1
ATOM 863 C C . GLY A 1 109 ? -8.916 -7.431 -12.558 1.00 96.62 109 GLY A C 1
ATOM 864 O O . GLY A 1 109 ? -8.449 -8.491 -12.127 1.00 96.62 109 GLY A O 1
ATOM 865 N N . SER A 1 110 ? -8.169 -6.509 -13.179 1.00 96.94 110 SER A N 1
ATOM 866 C CA . SER A 1 110 ? -6.708 -6.566 -13.378 1.00 96.94 110 SER A CA 1
ATOM 867 C C . SER A 1 110 ? -5.890 -5.956 -12.239 1.00 96.94 110 SER A C 1
ATOM 869 O O . SER A 1 110 ? -4.663 -6.048 -12.276 1.00 96.94 110 SER A O 1
ATOM 871 N N . VAL A 1 111 ? -6.546 -5.331 -11.261 1.00 98.25 111 VAL A N 1
ATOM 872 C CA . VAL A 1 111 ? -5.897 -4.630 -10.152 1.00 98.25 111 VAL A CA 1
ATOM 873 C C . VAL A 1 111 ? -6.070 -5.438 -8.872 1.00 98.25 111 VAL A C 1
ATOM 875 O O . VAL A 1 111 ? -7.175 -5.883 -8.559 1.00 98.25 111 VAL A O 1
ATOM 878 N N . SER A 1 112 ? -4.993 -5.594 -8.110 1.00 98.50 112 SER A N 1
ATOM 879 C CA . SER A 1 112 ? -5.032 -6.149 -6.760 1.00 98.50 112 SER A CA 1
ATOM 880 C C . SER A 1 112 ? -4.448 -5.164 -5.755 1.00 98.50 112 SER A C 1
ATOM 882 O O . SER A 1 112 ? -3.418 -4.549 -6.012 1.00 98.50 112 SER A O 1
ATOM 884 N N . GLY A 1 113 ? -5.088 -5.039 -4.598 1.00 98.56 113 GLY A N 1
ATOM 885 C CA . GLY A 1 113 ? -4.553 -4.349 -3.431 1.00 98.56 113 GLY A CA 1
ATOM 886 C C . GLY A 1 113 ? -4.166 -5.358 -2.359 1.00 98.56 113 GLY A C 1
ATOM 887 O O . GLY A 1 113 ? -4.944 -6.262 -2.052 1.00 98.56 113 GLY A O 1
ATOM 888 N N . VAL A 1 114 ? -2.977 -5.207 -1.788 1.00 98.56 114 VAL A N 1
ATOM 889 C CA . VAL A 1 114 ? -2.506 -6.017 -0.665 1.00 98.56 114 VAL A CA 1
ATOM 890 C C . VAL A 1 114 ? -2.522 -5.158 0.589 1.00 98.56 114 VAL A C 1
ATOM 892 O O . VAL A 1 114 ? -1.829 -4.142 0.685 1.00 98.56 114 VAL A O 1
ATOM 895 N N . PHE A 1 115 ? -3.328 -5.574 1.556 1.00 98.44 115 PHE A N 1
ATOM 896 C CA . PHE A 1 115 ? -3.437 -4.950 2.860 1.00 98.44 115 PHE A CA 1
ATOM 897 C C . PHE A 1 115 ? -2.505 -5.666 3.830 1.00 98.44 115 PHE A C 1
ATOM 899 O O . PHE A 1 115 ? -2.584 -6.883 3.982 1.00 98.44 115 PHE A O 1
ATOM 906 N N . ALA A 1 116 ? -1.634 -4.915 4.494 1.00 97.94 116 ALA A N 1
ATOM 907 C CA . ALA A 1 116 ? -0.781 -5.406 5.569 1.00 97.94 116 ALA A CA 1
ATOM 908 C C . ALA A 1 116 ? -0.935 -4.482 6.772 1.00 97.94 116 ALA A C 1
ATOM 910 O O . ALA A 1 116 ? -1.025 -3.263 6.608 1.00 97.94 116 ALA A O 1
ATOM 911 N N . ARG A 1 117 ? -0.974 -5.045 7.985 1.00 97.50 117 ARG A N 1
ATOM 912 C CA . ARG A 1 117 ? -1.261 -4.262 9.203 1.00 97.50 117 ARG A CA 1
ATOM 913 C C . ARG A 1 117 ? -2.544 -3.427 9.069 1.00 97.50 117 ARG A C 1
ATOM 915 O O . ARG A 1 117 ? -2.596 -2.286 9.512 1.00 97.50 117 ARG A O 1
ATOM 922 N N . GLY A 1 118 ? -3.530 -3.986 8.360 1.00 97.19 118 GLY A N 1
ATOM 923 C CA . GLY A 1 118 ? -4.844 -3.398 8.105 1.00 97.19 118 GLY A CA 1
ATOM 924 C C . GLY A 1 118 ? -4.893 -2.188 7.163 1.00 97.19 118 GLY A C 1
ATOM 925 O O . GLY A 1 118 ? -5.945 -1.571 7.041 1.00 97.19 118 GLY A O 1
ATOM 926 N N . LEU A 1 119 ? -3.800 -1.847 6.472 1.00 98.25 119 LEU A N 1
ATOM 927 C CA . LEU A 1 119 ? -3.753 -0.746 5.501 1.00 98.25 119 LEU A CA 1
ATOM 928 C C . LEU A 1 119 ? -3.226 -1.234 4.151 1.00 98.25 119 LEU A C 1
ATOM 930 O O . LEU A 1 119 ? -2.403 -2.147 4.101 1.00 98.25 119 LEU A O 1
ATOM 934 N N . LEU A 1 120 ? -3.673 -0.609 3.059 1.00 98.50 120 LEU A N 1
ATOM 935 C CA . LEU A 1 120 ? -3.174 -0.893 1.713 1.00 98.50 120 LEU A CA 1
ATOM 936 C C . LEU A 1 120 ? -1.686 -0.514 1.613 1.00 98.50 120 LEU A C 1
ATOM 938 O O . LEU A 1 120 ? -1.339 0.666 1.668 1.00 98.50 120 LEU A O 1
ATOM 942 N N . SER A 1 121 ? -0.822 -1.519 1.476 1.00 98.12 121 SER A N 1
ATOM 943 C CA . SER A 1 121 ? 0.639 -1.366 1.448 1.00 98.12 121 SER A CA 1
ATOM 944 C C . SER A 1 121 ? 1.247 -1.706 0.091 1.00 98.12 121 SER A C 1
ATOM 946 O O . SER A 1 121 ? 2.311 -1.187 -0.250 1.00 98.12 121 SER A O 1
ATOM 948 N N . GLU A 1 122 ? 0.568 -2.522 -0.716 1.00 98.62 122 GLU A N 1
ATOM 949 C CA . GLU A 1 122 ? 1.021 -2.878 -2.058 1.00 98.62 122 GLU A CA 1
ATOM 950 C C . GLU A 1 122 ? -0.116 -2.847 -3.085 1.00 98.62 122 GLU A C 1
ATOM 952 O O . GLU A 1 122 ? -1.255 -3.210 -2.791 1.00 98.62 122 GLU A O 1
ATOM 957 N N . LEU A 1 123 ? 0.207 -2.393 -4.299 1.00 98.62 123 LEU A N 1
ATOM 958 C CA . LEU A 1 123 ? -0.709 -2.328 -5.435 1.00 98.62 123 LEU A CA 1
ATOM 959 C C . LEU A 1 123 ? -0.137 -3.116 -6.615 1.00 98.62 123 LEU A C 1
ATOM 961 O O . LEU A 1 123 ? 0.961 -2.842 -7.083 1.00 98.62 123 LEU A O 1
ATOM 965 N N . ILE A 1 124 ? -0.896 -4.067 -7.137 1.00 98.56 124 ILE A N 1
ATOM 966 C CA . ILE A 1 124 ? -0.522 -4.859 -8.307 1.00 98.56 124 ILE A CA 1
ATOM 967 C C . ILE A 1 124 ? -1.454 -4.441 -9.441 1.00 98.56 124 ILE A C 1
ATOM 969 O O . ILE A 1 124 ? -2.655 -4.684 -9.359 1.00 98.56 124 ILE A O 1
ATOM 973 N N . ALA A 1 125 ? -0.940 -3.781 -10.476 1.00 98.31 125 ALA A N 1
ATOM 974 C CA . ALA A 1 125 ? -1.779 -3.182 -11.516 1.00 98.31 125 ALA A CA 1
ATOM 975 C C . ALA A 1 125 ? -1.069 -3.115 -12.881 1.00 98.31 125 ALA A C 1
ATOM 977 O O . ALA A 1 125 ? 0.160 -3.132 -12.943 1.00 98.31 125 ALA A O 1
ATOM 978 N N . PRO A 1 126 ? -1.804 -3.019 -14.000 1.00 98.00 126 PRO A N 1
ATOM 979 C CA . PRO A 1 126 ? -1.235 -2.576 -15.270 1.00 98.00 126 PRO A CA 1
ATOM 980 C C . PRO A 1 126 ? -0.555 -1.206 -15.139 1.00 98.00 126 PRO A C 1
ATOM 982 O O . PRO A 1 126 ? -0.982 -0.363 -14.353 1.00 98.00 126 PRO A O 1
ATOM 985 N N . LEU A 1 127 ? 0.468 -0.941 -15.955 1.00 97.44 127 LEU A N 1
ATOM 986 C CA . LEU A 1 127 ? 1.231 0.313 -15.880 1.00 97.44 127 LEU A CA 1
ATOM 987 C C . LEU A 1 127 ? 0.364 1.567 -16.089 1.00 97.44 127 LEU A C 1
ATOM 989 O O . LEU A 1 127 ? 0.611 2.600 -15.473 1.00 97.44 127 LEU A O 1
ATOM 993 N N . ALA A 1 128 ? -0.650 1.480 -16.955 1.00 97.62 128 ALA A N 1
ATOM 994 C CA . ALA A 1 128 ? -1.582 2.582 -17.184 1.00 97.62 128 ALA A CA 1
ATOM 995 C C . ALA A 1 128 ? -2.403 2.891 -15.920 1.00 97.62 128 ALA A C 1
ATOM 997 O O . ALA A 1 128 ? -2.463 4.044 -15.494 1.00 97.62 128 ALA A O 1
ATOM 998 N N . ASP A 1 129 ? -2.943 1.848 -15.285 1.00 98.06 129 ASP A N 1
ATOM 999 C CA . ASP A 1 129 ? -3.711 1.956 -14.044 1.00 98.06 129 ASP A CA 1
ATOM 1000 C C . ASP A 1 129 ? -2.829 2.472 -12.898 1.00 98.06 129 ASP A C 1
ATOM 1002 O O . ASP A 1 129 ? -3.280 3.284 -12.098 1.00 98.06 129 ASP A O 1
ATOM 1006 N N . TRP A 1 130 ? -1.549 2.076 -12.840 1.00 98.12 130 TRP A N 1
ATOM 1007 C CA . TRP A 1 130 ? -0.585 2.633 -11.884 1.00 98.12 130 TRP A CA 1
ATOM 1008 C C . TRP A 1 130 ? -0.522 4.160 -11.964 1.00 98.12 130 TRP A C 1
ATOM 1010 O O . TRP A 1 130 ? -0.699 4.823 -10.944 1.00 98.12 130 TRP A O 1
ATOM 1020 N N . TYR A 1 131 ? -0.316 4.727 -13.158 1.00 98.19 131 TYR A N 1
ATOM 1021 C CA . TYR A 1 131 ? -0.209 6.180 -13.325 1.00 98.19 131 TYR A CA 1
ATOM 1022 C C . TYR A 1 131 ? -1.489 6.923 -12.941 1.00 98.19 131 TYR A C 1
ATOM 1024 O O . TYR A 1 131 ? -1.409 8.031 -12.410 1.00 98.19 131 TYR A O 1
ATOM 1032 N N . GLU A 1 132 ? -2.655 6.329 -13.197 1.00 98.06 132 GLU A N 1
ATOM 1033 C CA . GLU A 1 132 ? -3.935 6.928 -12.824 1.00 98.06 132 GLU A CA 1
ATOM 1034 C C . GLU A 1 132 ? -4.192 6.846 -11.312 1.00 98.06 132 GLU A C 1
ATOM 1036 O O . GLU A 1 132 ? -4.622 7.822 -10.689 1.00 98.06 132 GLU A O 1
ATOM 1041 N N . LEU A 1 133 ? -3.952 5.678 -10.716 1.00 98.12 133 LEU A N 1
ATOM 1042 C CA . LEU A 1 133 ? -4.351 5.377 -9.345 1.00 98.12 133 LEU A CA 1
ATOM 1043 C C . LEU A 1 133 ? -3.363 5.924 -8.316 1.00 98.12 133 LEU A C 1
ATOM 1045 O O . LEU A 1 133 ? -3.794 6.355 -7.244 1.00 98.12 133 LEU A O 1
ATOM 1049 N N . VAL A 1 134 ? -2.058 5.928 -8.613 1.00 98.31 134 VAL A N 1
ATOM 1050 C CA . VAL A 1 134 ? -1.022 6.182 -7.602 1.00 98.31 134 VAL A CA 1
ATOM 1051 C C . VAL A 1 134 ? -1.197 7.492 -6.820 1.00 98.31 134 VAL A C 1
ATOM 1053 O O . VAL A 1 134 ? -1.048 7.436 -5.597 1.00 98.31 134 VAL A O 1
ATOM 1056 N N . PRO A 1 135 ? -1.590 8.645 -7.408 1.00 98.50 135 PRO A N 1
ATOM 1057 C CA . PRO A 1 135 ? -1.777 9.864 -6.621 1.00 98.50 135 PRO A CA 1
ATOM 1058 C C . PRO A 1 135 ? -2.912 9.716 -5.600 1.00 98.50 135 PRO A C 1
ATOM 1060 O O . PRO A 1 135 ? -2.774 10.118 -4.447 1.00 98.50 135 PRO A O 1
ATOM 1063 N N . ARG A 1 136 ? -4.028 9.084 -5.996 1.00 98.12 136 ARG A N 1
ATOM 1064 C CA . ARG A 1 136 ? -5.187 8.855 -5.115 1.00 98.12 136 ARG A CA 1
ATOM 1065 C C . ARG A 1 136 ? -4.846 7.851 -4.020 1.00 98.12 136 ARG A C 1
ATOM 1067 O O . ARG A 1 136 ? -5.189 8.064 -2.861 1.00 98.12 136 ARG A O 1
ATOM 1074 N N . VAL A 1 137 ? -4.140 6.782 -4.387 1.00 98.19 137 VAL A N 1
ATOM 1075 C CA . VAL A 1 137 ? -3.704 5.745 -3.450 1.00 98.19 137 VAL A CA 1
ATOM 1076 C C . VAL A 1 137 ? -2.751 6.342 -2.415 1.00 98.19 137 VAL A C 1
ATOM 1078 O O . VAL A 1 137 ? -2.997 6.182 -1.229 1.00 98.19 137 VAL A O 1
ATOM 1081 N N . LEU A 1 138 ? -1.721 7.094 -2.819 1.00 98.19 138 LEU A N 1
ATOM 1082 C CA . LEU A 1 138 ? -0.783 7.722 -1.878 1.00 98.19 138 LEU A CA 1
ATOM 1083 C C . LEU A 1 138 ? -1.421 8.832 -1.034 1.00 98.19 138 LEU A C 1
ATOM 1085 O O . LEU A 1 138 ? -0.984 9.067 0.092 1.00 98.19 138 LEU A O 1
ATOM 1089 N N . ALA A 1 139 ? -2.462 9.502 -1.527 1.00 97.69 139 ALA A N 1
ATOM 1090 C CA . ALA A 1 139 ? -3.216 10.453 -0.713 1.00 97.69 139 ALA A CA 1
ATOM 1091 C C . ALA A 1 139 ? -3.999 9.764 0.419 1.00 97.69 139 ALA A C 1
ATOM 1093 O O . ALA A 1 139 ? -4.187 10.359 1.478 1.00 97.69 139 ALA A O 1
ATOM 1094 N N . ALA A 1 140 ? -4.447 8.524 0.199 1.00 97.75 140 ALA A N 1
ATOM 1095 C CA . ALA A 1 140 ? -5.357 7.810 1.093 1.00 97.75 140 ALA A CA 1
ATOM 1096 C C . ALA A 1 140 ? -4.724 6.632 1.851 1.00 97.75 140 ALA A C 1
ATOM 1098 O O . ALA A 1 140 ? -5.341 6.127 2.780 1.00 97.75 140 ALA A O 1
ATOM 1099 N N . TRP A 1 141 ? -3.530 6.169 1.478 1.00 98.31 141 TRP A N 1
ATOM 1100 C CA . TRP A 1 141 ? -2.945 4.939 2.015 1.00 98.31 141 TRP A CA 1
ATOM 1101 C C . TRP A 1 141 ? -1.416 5.004 2.110 1.00 98.31 141 TRP A C 1
ATOM 1103 O O . TRP A 1 141 ? -0.767 5.655 1.281 1.00 98.31 141 TRP A O 1
ATOM 1113 N N . PRO A 1 142 ? -0.805 4.309 3.087 1.00 97.94 142 PRO A N 1
ATOM 1114 C CA . PRO A 1 142 ? 0.643 4.205 3.229 1.00 97.94 142 PRO A CA 1
ATOM 1115 C C . PRO A 1 142 ? 1.221 3.192 2.230 1.00 97.94 142 PRO A C 1
ATOM 1117 O O . PRO A 1 142 ? 1.832 2.204 2.620 1.00 97.94 142 PRO A O 1
ATOM 1120 N N . LEU A 1 143 ? 0.999 3.413 0.934 1.00 98.31 143 LEU A N 1
ATOM 1121 C CA . LEU A 1 143 ? 1.513 2.530 -0.104 1.00 98.31 143 LEU A CA 1
ATOM 1122 C C . LEU A 1 143 ? 3.047 2.501 -0.057 1.00 98.31 143 LEU A C 1
ATOM 1124 O O . LEU A 1 143 ? 3.689 3.546 -0.138 1.00 98.31 143 LEU A O 1
ATOM 1128 N N . GLU A 1 144 ? 3.615 1.305 0.052 1.00 98.25 144 GLU A N 1
ATOM 1129 C CA . GLU A 1 144 ? 5.059 1.057 0.128 1.00 98.25 144 GLU A CA 1
ATOM 1130 C C . GLU A 1 144 ? 5.590 0.505 -1.202 1.00 98.25 144 GLU A C 1
ATOM 1132 O O . GLU A 1 144 ? 6.749 0.724 -1.561 1.00 98.25 144 GLU A O 1
ATOM 1137 N N . ARG A 1 145 ? 4.752 -0.213 -1.963 1.00 98.38 145 ARG A N 1
ATOM 1138 C CA . ARG A 1 145 ? 5.177 -0.906 -3.182 1.00 98.38 145 ARG A CA 1
ATOM 1139 C C . ARG A 1 145 ? 4.086 -0.968 -4.244 1.00 98.38 145 ARG A C 1
ATOM 1141 O O . ARG A 1 145 ? 2.901 -1.019 -3.934 1.00 98.38 145 ARG A O 1
ATOM 1148 N N . ALA A 1 146 ? 4.494 -1.032 -5.504 1.00 98.50 146 ALA A N 1
ATOM 1149 C CA . ALA A 1 146 ? 3.632 -1.457 -6.589 1.00 98.50 146 ALA A CA 1
ATOM 1150 C C . ALA A 1 146 ? 4.340 -2.412 -7.555 1.00 98.50 146 ALA A C 1
ATOM 1152 O O . ALA A 1 146 ? 5.514 -2.227 -7.876 1.00 98.50 146 ALA A O 1
ATOM 1153 N N . GLU A 1 147 ? 3.618 -3.421 -8.035 1.00 98.31 147 GLU A N 1
ATOM 1154 C CA . GLU A 1 147 ? 4.076 -4.359 -9.062 1.00 98.31 147 GLU A CA 1
ATOM 1155 C C . GLU A 1 147 ? 3.272 -4.170 -10.352 1.00 98.31 147 GLU A C 1
ATOM 1157 O O . GLU A 1 147 ? 2.051 -3.995 -10.321 1.00 98.31 147 GLU A O 1
ATOM 1162 N N . VAL A 1 148 ? 3.956 -4.213 -11.500 1.00 98.06 148 VAL A N 1
ATOM 1163 C CA . VAL A 1 148 ? 3.332 -3.948 -12.800 1.00 98.06 148 VAL A CA 1
ATOM 1164 C C . VAL A 1 148 ? 3.028 -5.249 -13.541 1.00 98.06 148 VAL A C 1
ATOM 1166 O O . VAL A 1 148 ? 3.929 -5.997 -13.914 1.00 98.06 148 VAL A O 1
ATOM 1169 N N . THR A 1 149 ? 1.749 -5.522 -13.806 1.00 96.94 149 THR A N 1
ATOM 1170 C CA . THR A 1 149 ? 1.310 -6.828 -14.343 1.00 96.94 149 THR A CA 1
ATOM 1171 C C . THR A 1 149 ? 1.611 -7.032 -15.825 1.00 96.94 149 THR A C 1
ATOM 1173 O O . THR A 1 149 ? 1.822 -8.163 -16.261 1.00 96.94 149 THR A O 1
ATOM 1176 N N . ASN A 1 150 ? 1.641 -5.956 -16.613 1.00 95.69 150 ASN A N 1
ATOM 1177 C CA . ASN A 1 150 ? 1.926 -5.997 -18.049 1.00 95.69 150 ASN A CA 1
ATOM 1178 C C . ASN A 1 150 ? 3.403 -5.726 -18.390 1.00 95.69 150 ASN A C 1
ATOM 1180 O O . ASN A 1 150 ? 3.730 -5.560 -19.561 1.00 95.69 150 ASN A O 1
ATOM 1184 N N . ALA A 1 151 ? 4.284 -5.697 -17.387 1.00 94.44 151 ALA A N 1
ATOM 1185 C CA . ALA A 1 151 ? 5.731 -5.584 -17.543 1.00 94.44 151 ALA A CA 1
ATOM 1186 C C . ALA A 1 151 ? 6.423 -6.424 -16.453 1.00 94.44 151 ALA A C 1
ATOM 1188 O O . ALA A 1 151 ? 6.788 -5.915 -15.397 1.00 94.44 151 ALA A O 1
ATOM 1189 N N . GLU A 1 152 ? 6.566 -7.733 -16.688 1.00 93.62 152 GLU A N 1
ATOM 1190 C CA . GLU A 1 152 ? 7.124 -8.673 -15.702 1.00 93.62 152 GLU A CA 1
ATOM 1191 C C . GLU A 1 152 ? 8.490 -8.199 -15.180 1.00 93.62 152 GLU A C 1
ATOM 1193 O O . GLU A 1 152 ? 9.393 -7.896 -15.957 1.00 93.62 152 GLU A O 1
ATOM 1198 N N . GLY A 1 153 ? 8.642 -8.154 -13.855 1.00 95.25 153 GLY A N 1
ATOM 1199 C CA . GLY A 1 153 ? 9.871 -7.712 -13.196 1.00 95.25 153 GLY A CA 1
ATOM 1200 C C . GLY A 1 153 ? 9.960 -6.205 -12.953 1.00 95.25 153 GLY A C 1
ATOM 1201 O O . GLY A 1 153 ? 10.872 -5.781 -12.241 1.00 95.25 153 GLY A O 1
ATOM 1202 N N . LEU A 1 154 ? 9.032 -5.406 -13.488 1.00 97.50 154 LEU A N 1
ATOM 1203 C CA . LEU A 1 154 ? 8.918 -3.986 -13.176 1.00 97.50 154 LEU A CA 1
ATOM 1204 C C . LEU A 1 154 ? 8.158 -3.771 -11.862 1.00 97.50 154 LEU A C 1
ATOM 1206 O O . LEU A 1 154 ? 7.068 -4.303 -11.647 1.00 97.50 154 LEU A O 1
ATOM 1210 N N . SER A 1 155 ? 8.724 -2.935 -10.999 1.00 98.25 155 SER A N 1
ATOM 1211 C CA . SER A 1 155 ? 8.096 -2.519 -9.748 1.00 98.25 155 SER A CA 1
ATOM 1212 C C . SER A 1 155 ? 8.479 -1.093 -9.371 1.00 98.25 155 SER A C 1
ATOM 1214 O O . SER A 1 155 ? 9.526 -0.586 -9.779 1.00 98.25 155 SER A O 1
ATOM 1216 N N . PHE A 1 156 ? 7.631 -0.473 -8.559 1.00 98.56 156 PHE A N 1
ATOM 1217 C CA . PHE A 1 156 ? 7.896 0.791 -7.890 1.00 98.56 156 PHE A CA 1
ATOM 1218 C C . PHE A 1 156 ? 7.916 0.562 -6.380 1.00 98.56 156 PHE A C 1
ATOM 1220 O O . PHE A 1 156 ? 7.142 -0.240 -5.859 1.00 98.56 156 PHE A O 1
ATOM 1227 N N . SER A 1 157 ? 8.771 1.273 -5.658 1.00 98.44 157 SER A N 1
ATOM 1228 C CA . SER A 1 157 ? 8.748 1.312 -4.196 1.00 98.44 157 SER A CA 1
ATOM 1229 C C . SER A 1 157 ? 8.774 2.748 -3.703 1.00 98.44 157 SER A C 1
ATOM 1231 O O . SER A 1 157 ? 9.517 3.580 -4.228 1.00 98.44 157 SER A O 1
ATOM 1233 N N . ILE A 1 158 ? 7.969 3.021 -2.683 1.00 98.31 158 ILE A N 1
ATOM 1234 C CA . ILE A 1 158 ? 7.908 4.297 -1.985 1.00 98.31 158 ILE A CA 1
ATOM 1235 C C . ILE A 1 158 ? 8.562 4.107 -0.629 1.00 98.31 158 ILE A C 1
ATOM 1237 O O . ILE A 1 158 ? 8.160 3.256 0.159 1.00 98.31 158 ILE A O 1
ATOM 1241 N N . GLU A 1 159 ? 9.564 4.924 -0.346 1.00 97.81 159 GLU A N 1
ATOM 1242 C CA . GLU A 1 159 ? 10.263 4.880 0.923 1.00 97.81 159 GLU A CA 1
ATOM 1243 C C . GLU A 1 159 ? 10.077 6.201 1.666 1.00 97.81 159 GLU A C 1
ATOM 1245 O O . GLU A 1 159 ? 10.392 7.276 1.144 1.00 97.81 159 GLU A O 1
ATOM 1250 N N . ALA A 1 160 ? 9.568 6.101 2.895 1.00 96.81 160 ALA A N 1
ATOM 1251 C CA . ALA A 1 160 ? 9.411 7.231 3.799 1.00 96.81 160 ALA A CA 1
ATOM 1252 C C . ALA A 1 160 ? 10.778 7.821 4.210 1.00 96.81 160 ALA A C 1
ATOM 1254 O O . ALA A 1 160 ? 11.811 7.139 4.091 1.00 96.81 160 ALA A O 1
ATOM 1255 N N . PRO A 1 161 ? 10.813 9.076 4.691 1.00 96.62 161 PRO A N 1
ATOM 1256 C CA . PRO A 1 161 ? 12.010 9.665 5.266 1.00 96.62 161 PRO A CA 1
ATOM 1257 C C . PRO A 1 161 ? 12.575 8.818 6.414 1.00 96.62 161 PRO A C 1
ATOM 1259 O O . PRO A 1 161 ? 11.840 8.243 7.211 1.00 96.62 161 PRO A O 1
ATOM 1262 N N . ALA A 1 162 ? 13.898 8.763 6.501 1.00 95.44 162 ALA A N 1
ATOM 1263 C CA . ALA A 1 162 ? 14.664 8.114 7.558 1.00 95.44 162 ALA A CA 1
ATOM 1264 C C . ALA A 1 162 ? 15.773 9.060 8.053 1.00 95.44 162 ALA A C 1
ATOM 1266 O O . ALA A 1 162 ? 16.026 10.104 7.448 1.00 95.44 162 ALA A O 1
ATOM 1267 N N . ILE A 1 163 ? 16.455 8.704 9.147 1.00 94.50 163 ILE A N 1
ATOM 1268 C CA . ILE A 1 163 ? 17.514 9.538 9.756 1.00 94.50 163 ILE A CA 1
ATOM 1269 C C . ILE A 1 163 ? 18.625 9.878 8.746 1.00 94.50 163 ILE A C 1
ATOM 1271 O O . ILE A 1 163 ? 19.134 10.995 8.732 1.00 94.50 163 ILE A O 1
ATOM 1275 N N . ASP A 1 164 ? 18.982 8.929 7.886 1.00 95.88 164 ASP A N 1
ATOM 1276 C CA . ASP A 1 164 ? 19.995 9.052 6.834 1.00 95.88 164 ASP A CA 1
ATOM 1277 C C . ASP A 1 164 ? 19.428 9.531 5.483 1.00 95.88 164 ASP A C 1
ATOM 1279 O O . ASP A 1 164 ? 20.185 9.817 4.554 1.00 95.88 164 ASP A O 1
ATOM 1283 N N . ARG A 1 165 ? 18.101 9.663 5.371 1.00 95.25 165 ARG A N 1
ATOM 1284 C CA . ARG A 1 165 ? 17.395 10.082 4.158 1.00 95.25 165 ARG A CA 1
ATOM 1285 C C . ARG A 1 165 ? 16.197 10.970 4.518 1.00 95.25 165 ARG A C 1
ATOM 1287 O O . ARG A 1 165 ? 15.081 10.466 4.623 1.00 95.25 165 ARG A O 1
ATOM 1294 N N . PRO A 1 166 ? 16.366 12.296 4.641 1.00 95.69 166 PRO A N 1
ATOM 1295 C CA . PRO A 1 166 ? 15.319 13.201 5.131 1.00 95.69 166 PRO A CA 1
ATOM 1296 C C . PRO A 1 166 ? 14.209 13.497 4.101 1.00 95.69 166 PRO A C 1
ATOM 1298 O O . PRO A 1 166 ? 13.474 14.469 4.241 1.00 95.69 166 PRO A O 1
ATOM 1301 N N . SER A 1 167 ? 14.102 12.712 3.032 1.00 97.62 167 SER A N 1
ATOM 1302 C CA . SER A 1 167 ? 13.179 12.944 1.921 1.00 97.62 167 SER A CA 1
ATOM 1303 C C . SER A 1 167 ? 12.472 11.651 1.542 1.00 97.62 167 SER A C 1
ATOM 1305 O O . SER A 1 167 ? 13.033 10.560 1.670 1.00 97.62 167 SER A O 1
ATOM 1307 N N . TRP A 1 168 ? 11.248 11.788 1.044 1.00 98.19 168 TRP A N 1
ATOM 1308 C CA . TRP A 1 168 ? 10.523 10.685 0.428 1.00 98.19 168 TRP A CA 1
ATOM 1309 C C . TRP A 1 168 ? 11.251 10.253 -0.843 1.00 98.19 168 TRP A C 1
ATOM 1311 O O . TRP A 1 168 ? 11.799 11.091 -1.563 1.00 98.19 168 TRP A O 1
ATOM 1321 N N . ARG A 1 169 ? 11.262 8.953 -1.135 1.00 98.31 169 ARG A N 1
ATOM 1322 C CA . ARG A 1 169 ? 11.911 8.407 -2.331 1.00 98.31 169 ARG A CA 1
ATOM 1323 C C . ARG A 1 169 ? 10.957 7.498 -3.089 1.00 98.31 169 ARG A C 1
ATOM 1325 O O . ARG A 1 169 ? 10.436 6.550 -2.516 1.00 98.31 169 ARG A O 1
ATOM 1332 N N . LEU A 1 170 ? 10.784 7.762 -4.379 1.00 98.62 170 LEU A N 1
ATOM 1333 C CA . LEU A 1 170 ? 10.190 6.829 -5.332 1.00 98.62 170 LEU A CA 1
ATOM 1334 C C . LEU A 1 170 ? 11.327 6.137 -6.076 1.00 98.62 170 LEU A C 1
ATOM 1336 O O . LEU A 1 170 ? 12.132 6.806 -6.717 1.00 98.62 170 LEU A O 1
ATOM 1340 N N . MET A 1 171 ? 11.394 4.815 -6.008 1.00 98.56 171 MET A N 1
ATOM 1341 C CA . MET A 1 171 ? 12.350 4.010 -6.764 1.00 98.56 171 MET A CA 1
ATOM 1342 C C . MET A 1 171 ? 11.591 3.160 -7.776 1.00 98.56 171 MET A C 1
ATOM 1344 O O . MET A 1 171 ? 10.610 2.513 -7.422 1.00 98.56 171 MET A O 1
ATOM 1348 N N . ALA A 1 172 ? 12.050 3.156 -9.023 1.00 98.44 172 ALA A N 1
ATOM 1349 C CA . ALA A 1 172 ? 11.605 2.214 -10.037 1.00 98.44 172 ALA A CA 1
ATOM 1350 C C . ALA A 1 172 ? 12.697 1.158 -10.212 1.00 98.44 172 ALA A C 1
ATOM 1352 O O . ALA A 1 172 ? 13.879 1.495 -10.287 1.00 98.44 172 ALA A O 1
ATOM 1353 N N . ALA A 1 173 ? 12.316 -0.114 -10.271 1.00 98.00 173 ALA A N 1
ATOM 1354 C CA . ALA A 1 173 ? 13.246 -1.216 -10.462 1.00 98.00 173 ALA A CA 1
ATOM 1355 C C . ALA A 1 173 ? 12.719 -2.195 -11.509 1.00 98.00 173 ALA A C 1
ATOM 1357 O O . ALA A 1 173 ? 11.544 -2.562 -11.488 1.00 98.00 173 ALA A O 1
ATOM 1358 N N . PHE A 1 174 ? 13.610 -2.659 -12.381 1.00 97.38 174 PHE A N 1
ATOM 1359 C CA . PHE A 1 174 ? 13.341 -3.705 -13.359 1.00 97.38 174 PHE A CA 1
ATOM 1360 C C . PHE A 1 174 ? 14.260 -4.897 -13.099 1.00 97.38 174 PHE A C 1
ATOM 1362 O O . PHE A 1 174 ? 15.482 -4.750 -13.071 1.00 97.38 174 PHE A O 1
ATOM 1369 N N . THR A 1 175 ? 13.678 -6.076 -12.875 1.00 95.88 175 THR A N 1
ATOM 1370 C CA . THR A 1 175 ? 14.425 -7.310 -12.592 1.00 95.88 175 THR A CA 1
ATOM 1371 C C . THR A 1 175 ? 14.121 -8.383 -13.629 1.00 95.88 175 THR A C 1
ATOM 1373 O O . THR A 1 175 ? 13.009 -8.901 -13.692 1.00 95.88 175 THR A O 1
ATOM 1376 N N . VAL A 1 176 ? 15.138 -8.801 -14.382 1.00 93.25 176 VAL A N 1
ATOM 1377 C CA . VAL A 1 176 ? 15.047 -9.947 -15.293 1.00 93.25 176 VAL A CA 1
ATOM 1378 C C . VAL A 1 176 ? 15.531 -11.187 -14.559 1.00 93.25 176 VAL A C 1
ATOM 1380 O O . VAL A 1 176 ? 16.726 -11.373 -14.322 1.00 93.25 176 VAL A O 1
ATOM 1383 N N . SER A 1 177 ? 14.593 -12.059 -14.196 1.00 88.94 177 SER A N 1
ATOM 1384 C CA . SER A 1 177 ? 14.933 -13.354 -13.609 1.00 88.94 177 SER A CA 1
ATOM 1385 C C . SER A 1 177 ? 15.426 -14.329 -14.685 1.00 88.94 177 SER A C 1
ATOM 1387 O O . SER A 1 177 ? 14.839 -14.394 -15.772 1.00 88.94 177 SER A O 1
ATOM 1389 N N . PRO A 1 178 ? 16.451 -15.159 -14.405 1.00 86.69 178 PRO A N 1
ATOM 1390 C CA . PRO A 1 178 ? 16.825 -16.234 -15.307 1.00 86.69 178 PRO A CA 1
ATOM 1391 C C . PRO A 1 178 ? 15.614 -17.156 -15.446 1.00 86.69 178 PRO A C 1
ATOM 1393 O O . PRO A 1 178 ? 15.114 -17.688 -14.449 1.00 86.69 178 PRO A O 1
ATOM 1396 N N . ARG A 1 179 ? 15.104 -17.347 -16.674 1.00 77.88 179 ARG A N 1
ATOM 1397 C CA . ARG A 1 179 ? 14.013 -18.303 -16.895 1.00 77.88 179 ARG A CA 1
ATOM 1398 C C . ARG A 1 179 ? 14.505 -19.656 -16.407 1.00 77.88 179 ARG A C 1
ATOM 1400 O O . ARG A 1 179 ? 15.349 -20.268 -17.061 1.00 77.88 179 ARG A O 1
ATOM 1407 N N . ARG A 1 180 ? 13.964 -20.140 -15.282 1.00 73.00 180 ARG A N 1
ATOM 1408 C CA . ARG A 1 180 ? 14.160 -21.531 -14.876 1.00 73.00 180 ARG A CA 1
ATOM 1409 C C . ARG A 1 180 ? 13.751 -22.351 -16.084 1.00 73.00 180 ARG A C 1
ATOM 1411 O O . ARG A 1 180 ? 12.601 -22.252 -16.520 1.00 73.00 180 ARG A O 1
ATOM 1418 N N . HIS A 1 181 ? 14.696 -23.086 -16.671 1.00 62.22 181 HIS A N 1
ATOM 1419 C CA . HIS A 1 181 ? 14.370 -24.058 -17.699 1.00 62.22 181 HIS A CA 1
ATOM 1420 C C . HIS A 1 181 ? 13.286 -24.929 -17.079 1.00 62.22 181 HIS A C 1
ATOM 1422 O O . HIS A 1 181 ? 13.571 -25.730 -16.190 1.00 62.22 181 HIS A O 1
ATOM 1428 N N . ARG A 1 182 ? 12.025 -24.728 -17.489 1.00 63.22 182 ARG A N 1
ATOM 1429 C CA . ARG A 1 182 ? 10.977 -25.700 -17.212 1.00 63.22 182 ARG A CA 1
ATOM 1430 C C . ARG A 1 182 ? 11.542 -26.967 -17.814 1.00 63.22 182 ARG A C 1
ATOM 1432 O O . ARG A 1 182 ? 11.675 -27.026 -19.036 1.00 63.22 182 ARG A O 1
ATOM 1439 N N . LEU A 1 183 ? 11.998 -27.880 -16.954 1.00 61.88 183 LEU A N 1
ATOM 1440 C CA . LEU A 1 183 ? 12.517 -29.186 -17.327 1.00 61.88 183 LEU A CA 1
ATOM 1441 C C . LEU A 1 183 ? 11.537 -29.724 -18.358 1.00 61.88 183 LEU A C 1
ATOM 1443 O O . LEU A 1 183 ? 10.400 -30.058 -18.020 1.00 61.88 183 LEU A O 1
ATOM 1447 N N . ARG A 1 184 ? 11.931 -29.672 -19.638 1.00 58.25 184 ARG A N 1
ATOM 1448 C CA . ARG A 1 184 ? 11.105 -30.173 -20.729 1.00 58.25 184 ARG A CA 1
ATOM 1449 C C . ARG A 1 184 ? 10.870 -31.627 -20.363 1.00 58.25 184 ARG A C 1
ATOM 1451 O O . ARG A 1 184 ? 11.822 -32.408 -20.348 1.00 58.25 184 ARG A O 1
ATOM 1458 N N . ARG A 1 185 ? 9.631 -31.982 -20.008 1.00 62.56 185 ARG A N 1
ATOM 1459 C CA . ARG A 1 185 ? 9.236 -33.385 -19.877 1.00 62.56 185 ARG A CA 1
ATOM 1460 C C . ARG A 1 185 ? 9.680 -34.066 -21.173 1.00 62.56 185 ARG A C 1
ATOM 1462 O O . ARG A 1 185 ? 9.250 -33.665 -22.254 1.00 62.56 185 ARG A O 1
ATOM 1469 N N . ARG A 1 186 ? 10.628 -35.004 -21.055 1.00 58.34 186 ARG A N 1
ATOM 1470 C CA . ARG A 1 186 ? 11.192 -35.786 -22.164 1.00 58.34 186 ARG A CA 1
ATOM 1471 C C . ARG A 1 186 ? 10.036 -36.333 -23.007 1.00 58.34 186 ARG A C 1
ATOM 1473 O O . ARG A 1 186 ? 9.243 -37.109 -22.487 1.00 58.34 186 ARG A O 1
ATOM 1480 N N . GLY A 1 187 ? 9.929 -35.923 -24.271 1.00 69.25 187 GLY A N 1
ATOM 1481 C CA . GLY A 1 187 ? 8.952 -36.516 -25.190 1.00 69.25 187 GLY A CA 1
ATOM 1482 C C . GLY A 1 187 ? 8.645 -35.728 -26.464 1.00 69.25 187 GLY A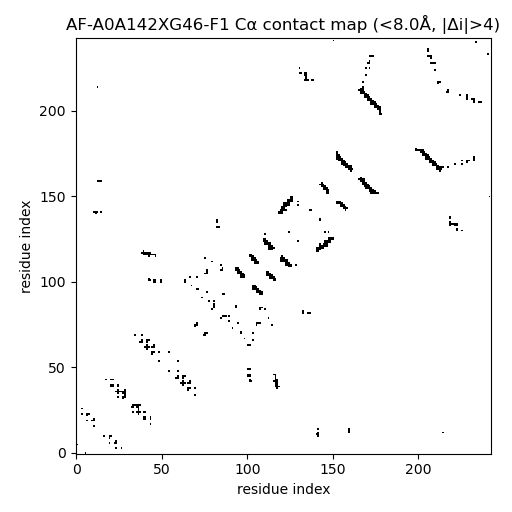 C 1
ATOM 1483 O O . GLY A 1 187 ? 8.326 -36.344 -27.471 1.00 69.25 187 GLY A O 1
ATOM 1484 N N . ALA A 1 188 ? 8.773 -34.399 -26.473 1.00 61.78 188 ALA A N 1
ATOM 1485 C CA . ALA A 1 188 ? 8.449 -33.602 -27.660 1.00 61.78 188 ALA A CA 1
ATOM 1486 C C . ALA A 1 188 ? 9.716 -33.178 -28.422 1.00 61.78 188 ALA A C 1
ATOM 1488 O O . ALA A 1 188 ? 10.435 -32.270 -27.999 1.00 61.78 188 ALA A O 1
ATOM 1489 N N . LEU A 1 189 ? 9.979 -33.840 -29.552 1.00 62.50 189 LEU A N 1
ATOM 1490 C CA . LEU A 1 189 ? 10.900 -33.361 -30.585 1.00 62.50 189 LEU A CA 1
ATOM 1491 C C . LEU A 1 189 ? 10.294 -32.089 -31.196 1.00 62.50 189 LEU A C 1
ATOM 1493 O O . LEU A 1 189 ? 9.283 -32.164 -31.888 1.00 62.50 189 LEU A O 1
ATOM 1497 N N . GLN A 1 190 ? 10.880 -30.922 -30.918 1.00 62.38 190 GLN A N 1
ATOM 1498 C CA . GLN A 1 190 ? 10.577 -29.699 -31.664 1.00 62.38 190 GLN A CA 1
ATOM 1499 C C . GLN A 1 190 ? 11.738 -29.385 -32.613 1.00 62.38 190 GLN A C 1
ATOM 1501 O O . GLN A 1 190 ? 12.887 -29.420 -32.163 1.00 62.38 190 GLN A O 1
ATOM 1506 N N . PRO A 1 191 ? 11.451 -29.090 -33.892 1.00 55.38 191 PRO A N 1
ATOM 1507 C CA . PRO A 1 191 ? 12.461 -28.779 -34.890 1.00 55.38 191 PRO A CA 1
ATOM 1508 C C . PRO A 1 191 ? 12.962 -27.336 -34.730 1.00 55.38 191 PRO A C 1
ATOM 1510 O O . PRO A 1 191 ? 12.185 -26.446 -34.398 1.00 55.38 191 PRO A O 1
ATOM 1513 N N . ASN A 1 192 ? 14.263 -27.156 -34.969 1.00 57.22 192 ASN A N 1
ATOM 1514 C CA . ASN A 1 192 ? 14.977 -25.933 -35.357 1.00 57.22 192 ASN A CA 1
ATOM 1515 C C . ASN A 1 192 ? 14.270 -24.600 -35.058 1.00 57.22 192 ASN A C 1
ATOM 1517 O O . ASN A 1 192 ? 13.660 -24.006 -35.943 1.00 57.22 192 ASN A O 1
ATOM 1521 N N . SER A 1 193 ? 14.408 -24.107 -33.829 1.00 57.53 193 SER A N 1
ATOM 1522 C CA . SER A 1 193 ? 14.167 -22.700 -33.506 1.00 57.53 193 SER A CA 1
ATOM 1523 C C . SER A 1 193 ? 15.503 -21.975 -33.368 1.00 57.53 193 SER A C 1
ATOM 1525 O O . SER A 1 193 ? 16.425 -22.483 -32.729 1.00 57.53 193 SER A O 1
ATOM 1527 N N . GLU A 1 194 ? 15.578 -20.821 -34.030 1.00 58.97 194 GLU A N 1
ATOM 1528 C CA . GLU A 1 194 ? 16.693 -19.875 -34.069 1.00 58.97 194 GLU A CA 1
ATOM 1529 C C . GLU A 1 194 ? 17.340 -19.674 -32.694 1.00 58.97 194 GLU A C 1
ATOM 1531 O O . GLU A 1 194 ? 16.663 -19.717 -31.662 1.00 58.97 194 GLU A O 1
ATOM 1536 N N . GLU A 1 195 ? 18.664 -19.486 -32.701 1.00 53.50 195 GLU A N 1
ATOM 1537 C CA . GLU A 1 195 ? 19.502 -19.298 -31.515 1.00 53.50 195 GLU A CA 1
ATOM 1538 C C . GLU A 1 195 ? 18.828 -18.338 -30.519 1.00 53.50 195 GLU A C 1
ATOM 1540 O O . GLU A 1 195 ? 18.679 -17.149 -30.809 1.00 53.50 195 GLU A O 1
ATOM 1545 N N . PRO A 1 196 ? 18.384 -18.820 -29.344 1.00 57.88 196 PRO A N 1
ATOM 1546 C CA . PRO A 1 196 ? 17.771 -17.940 -28.371 1.00 57.88 196 PRO A CA 1
ATOM 1547 C C . PRO A 1 196 ? 18.839 -16.965 -27.878 1.00 57.88 196 PRO A C 1
ATOM 1549 O O . PRO A 1 196 ? 19.907 -17.399 -27.440 1.00 57.88 196 PRO A O 1
ATOM 1552 N N . LEU A 1 197 ? 18.529 -15.663 -27.931 1.00 62.38 197 LEU A N 1
ATOM 1553 C CA . LEU A 1 197 ? 19.273 -14.592 -27.258 1.00 62.38 197 LEU A CA 1
ATOM 1554 C C . LEU A 1 197 ? 19.839 -15.119 -25.932 1.00 62.38 197 LEU A C 1
ATOM 1556 O O . LEU A 1 197 ? 19.094 -15.686 -25.122 1.00 62.38 197 LEU A O 1
ATOM 1560 N N . ARG A 1 198 ? 21.164 -15.006 -25.756 1.00 65.75 198 ARG A N 1
ATOM 1561 C CA . ARG A 1 198 ? 21.888 -15.518 -24.585 1.00 65.75 198 ARG A CA 1
ATOM 1562 C C . ARG A 1 198 ? 21.288 -14.910 -23.321 1.00 65.75 198 ARG A C 1
ATOM 1564 O O . ARG A 1 198 ? 21.601 -13.784 -22.961 1.00 65.75 198 ARG A O 1
ATOM 1571 N N . ARG A 1 199 ? 20.424 -15.669 -22.649 1.00 71.62 199 ARG A N 1
ATOM 1572 C CA . ARG A 1 199 ? 19.791 -15.226 -21.408 1.00 71.62 199 ARG A CA 1
ATOM 1573 C C . ARG A 1 199 ? 20.814 -15.156 -20.277 1.00 71.62 199 ARG A C 1
ATOM 1575 O O . ARG A 1 199 ? 21.734 -15.980 -20.243 1.00 71.62 199 ARG A O 1
ATOM 1582 N N . PRO A 1 200 ? 20.639 -14.222 -19.333 1.00 78.56 200 PRO A N 1
ATOM 1583 C CA . PRO A 1 200 ? 21.565 -14.075 -18.228 1.00 78.56 200 PRO A CA 1
ATOM 1584 C C . PRO A 1 200 ? 21.527 -15.296 -17.300 1.00 78.56 200 PRO A C 1
ATOM 1586 O O . PRO A 1 200 ? 20.480 -15.903 -17.066 1.00 78.56 200 PRO A O 1
ATOM 1589 N N . ILE A 1 201 ? 22.703 -15.667 -16.789 1.00 83.75 201 ILE A N 1
ATOM 1590 C CA . ILE A 1 201 ? 22.906 -16.814 -15.885 1.00 83.75 201 ILE A CA 1
ATOM 1591 C C . ILE A 1 201 ? 22.449 -16.472 -14.454 1.00 83.75 201 ILE A C 1
ATOM 1593 O O . ILE A 1 201 ? 22.067 -17.358 -13.692 1.00 83.75 201 ILE A O 1
ATOM 1597 N N . ALA A 1 202 ? 22.445 -15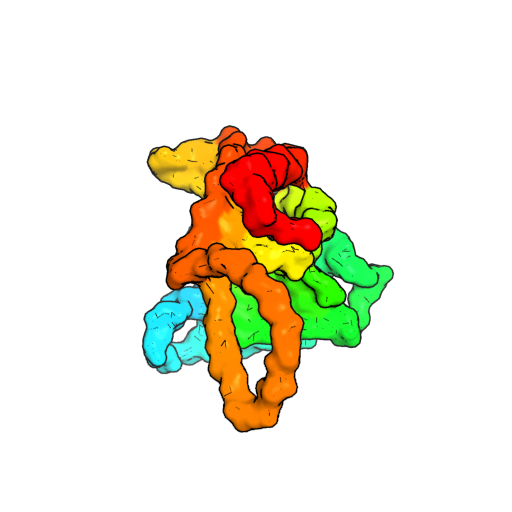.184 -14.106 1.00 87.94 202 ALA A N 1
ATOM 1598 C CA . ALA A 1 202 ? 22.008 -14.646 -12.823 1.00 87.94 202 ALA A CA 1
ATOM 1599 C C . ALA A 1 202 ? 20.925 -13.571 -13.034 1.00 87.94 202 ALA A C 1
ATOM 1601 O O . ALA A 1 202 ? 20.867 -12.996 -14.123 1.00 87.94 202 ALA A O 1
ATOM 1602 N N . PRO A 1 203 ? 20.073 -13.286 -12.030 1.00 91.12 203 PRO A N 1
ATOM 1603 C CA . PRO A 1 203 ? 19.142 -12.166 -12.102 1.00 91.12 203 PRO A CA 1
ATOM 1604 C C . PRO A 1 203 ? 19.883 -10.860 -12.385 1.00 91.12 203 PRO A C 1
ATOM 1606 O O . PRO A 1 203 ? 20.865 -10.547 -11.711 1.00 91.12 203 PRO A O 1
ATOM 1609 N N . MET A 1 204 ? 19.412 -10.110 -13.376 1.00 94.44 204 MET A N 1
ATOM 1610 C CA . MET A 1 204 ? 19.887 -8.754 -13.646 1.00 94.44 204 MET A CA 1
ATOM 1611 C C . MET A 1 204 ? 18.859 -7.763 -13.117 1.00 94.44 204 MET A C 1
ATOM 1613 O O . MET A 1 204 ? 17.658 -7.968 -13.297 1.00 94.44 204 MET A O 1
ATOM 1617 N N . ARG A 1 205 ? 19.331 -6.715 -12.443 1.00 96.31 205 ARG A N 1
ATOM 1618 C CA . ARG A 1 205 ? 18.491 -5.677 -11.852 1.00 96.31 205 ARG A CA 1
ATOM 1619 C C . ARG A 1 205 ? 19.020 -4.306 -12.243 1.00 96.31 205 ARG A C 1
ATOM 1621 O O . ARG A 1 205 ? 20.217 -4.057 -12.129 1.00 96.31 205 ARG A O 1
ATOM 1628 N N . TRP A 1 206 ? 18.102 -3.443 -12.653 1.00 97.25 206 TRP A N 1
ATOM 1629 C CA . TRP A 1 206 ? 18.325 -2.023 -12.885 1.00 97.25 206 TRP A CA 1
ATOM 1630 C C . TRP A 1 206 ? 17.374 -1.239 -11.992 1.00 97.25 206 TRP A C 1
ATOM 1632 O O . TRP A 1 206 ? 16.228 -1.655 -11.804 1.00 97.25 206 TRP A O 1
ATOM 1642 N N . ASP A 1 207 ? 17.835 -0.118 -11.455 1.00 98.12 207 ASP A N 1
ATOM 1643 C CA . ASP A 1 207 ? 17.011 0.791 -10.671 1.00 98.12 207 ASP A CA 1
ATOM 1644 C C . ASP A 1 207 ? 17.414 2.250 -10.896 1.00 98.12 207 ASP A C 1
ATOM 1646 O O . ASP A 1 207 ? 18.552 2.566 -11.245 1.00 98.12 207 ASP A O 1
ATOM 1650 N N . CYS A 1 208 ? 16.442 3.136 -10.726 1.00 98.25 208 CYS A N 1
ATOM 1651 C CA . CYS A 1 208 ? 16.635 4.575 -10.629 1.00 98.25 208 CYS A CA 1
ATOM 1652 C C . CYS A 1 208 ? 15.608 5.146 -9.642 1.00 98.25 208 CYS A C 1
ATOM 1654 O O . CYS A 1 208 ? 14.638 4.474 -9.272 1.00 98.25 208 CYS A O 1
ATOM 1656 N N . HIS A 1 209 ? 15.824 6.370 -9.161 1.00 98.50 209 HIS A N 1
ATOM 1657 C CA . HIS A 1 209 ? 14.950 6.961 -8.151 1.00 98.50 209 HIS A CA 1
ATOM 1658 C C . HIS A 1 209 ? 14.769 8.469 -8.311 1.00 98.50 209 HIS A C 1
ATOM 1660 O O . HIS A 1 209 ? 15.599 9.155 -8.901 1.00 98.50 209 HIS A O 1
ATOM 1666 N N . HIS A 1 210 ? 13.681 8.967 -7.729 1.00 98.56 210 HIS A N 1
ATOM 1667 C CA . HIS A 1 210 ? 13.337 10.378 -7.599 1.00 98.56 210 HIS A CA 1
ATOM 1668 C C . HIS A 1 210 ? 13.051 10.686 -6.123 1.00 98.56 210 HIS A C 1
ATOM 1670 O O . HIS A 1 210 ? 12.516 9.834 -5.404 1.00 98.56 210 HIS A O 1
ATOM 1676 N N . THR A 1 211 ? 13.414 11.877 -5.650 1.00 98.38 211 THR A N 1
ATOM 1677 C CA . THR A 1 211 ? 13.206 12.295 -4.257 1.00 98.38 211 THR A CA 1
ATOM 1678 C C . THR A 1 211 ? 12.208 13.439 -4.156 1.00 98.38 211 THR A C 1
ATOM 1680 O O . THR A 1 211 ? 12.140 14.289 -5.035 1.00 98.38 211 THR A O 1
ATOM 1683 N N . PHE A 1 212 ? 11.453 13.468 -3.058 1.00 98.38 212 PHE A N 1
ATOM 1684 C CA . PHE A 1 212 ? 10.453 14.495 -2.776 1.00 98.38 212 PHE A CA 1
ATOM 1685 C C . PHE A 1 212 ? 10.673 15.043 -1.360 1.00 98.38 212 PHE A C 1
ATOM 1687 O O . PHE A 1 212 ? 10.874 14.262 -0.422 1.00 98.38 212 PHE A O 1
ATOM 1694 N N . PRO A 1 213 ? 10.626 16.369 -1.157 1.00 97.75 213 PRO A N 1
ATOM 1695 C CA . PRO A 1 213 ? 10.877 16.984 0.143 1.00 97.75 213 PRO A CA 1
ATOM 1696 C C . PRO A 1 213 ? 9.825 16.622 1.201 1.00 97.75 213 PRO A C 1
ATOM 1698 O O . PRO A 1 213 ? 10.130 16.654 2.388 1.00 97.75 213 PRO A O 1
ATOM 1701 N N . ASN A 1 214 ? 8.591 16.300 0.802 1.00 97.00 214 ASN A N 1
ATOM 1702 C CA . ASN A 1 214 ? 7.504 15.921 1.706 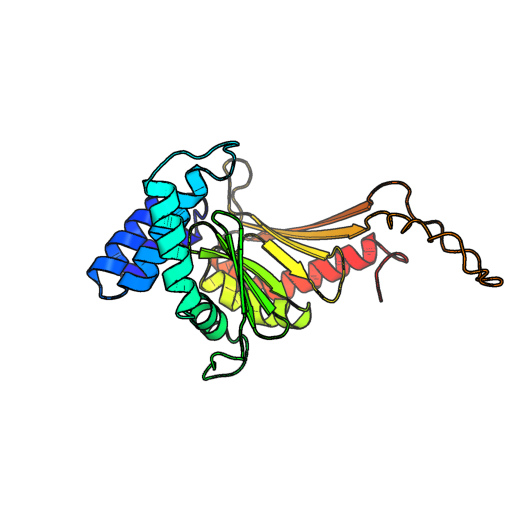1.00 97.00 214 ASN A CA 1
ATOM 1703 C C . ASN A 1 214 ? 6.465 15.044 0.987 1.00 97.00 214 ASN A C 1
ATOM 1705 O O . ASN A 1 214 ? 6.501 14.893 -0.237 1.00 97.00 214 ASN A O 1
ATOM 1709 N N . ARG A 1 215 ? 5.528 14.472 1.752 1.00 96.94 215 ARG A N 1
ATOM 1710 C CA . ARG A 1 215 ? 4.508 13.567 1.215 1.00 96.94 215 ARG A CA 1
ATOM 1711 C C . ARG A 1 215 ? 3.548 14.260 0.247 1.00 96.94 215 ARG A C 1
ATOM 1713 O O . ARG A 1 215 ? 3.144 13.655 -0.740 1.00 96.94 215 ARG A O 1
ATOM 1720 N N . THR A 1 216 ? 3.193 15.518 0.499 1.00 97.69 216 THR A N 1
ATOM 1721 C CA . THR A 1 216 ? 2.318 16.293 -0.396 1.00 97.69 216 THR A CA 1
ATOM 1722 C C . THR A 1 216 ? 2.933 16.425 -1.786 1.00 97.69 216 THR A C 1
ATOM 1724 O O . THR A 1 216 ? 2.245 16.201 -2.779 1.00 97.69 216 THR A O 1
ATOM 1727 N N . ASP A 1 217 ? 4.229 16.729 -1.854 1.00 98.25 217 ASP A N 1
ATOM 1728 C CA . ASP A 1 217 ? 4.966 16.830 -3.112 1.00 98.25 217 ASP A CA 1
ATOM 1729 C C . ASP A 1 217 ? 5.057 15.474 -3.827 1.00 98.25 217 ASP A C 1
ATOM 1731 O O . ASP A 1 217 ? 4.781 15.391 -5.024 1.00 98.25 217 ASP A O 1
ATOM 1735 N N . LEU A 1 218 ? 5.316 14.394 -3.076 1.00 98.25 218 LEU A N 1
ATOM 1736 C CA . LEU A 1 218 ? 5.236 13.024 -3.592 1.00 98.25 218 LEU A CA 1
ATOM 1737 C C . LEU A 1 218 ? 3.861 12.749 -4.220 1.00 98.25 218 LEU A C 1
ATOM 1739 O O . LEU A 1 218 ? 3.792 12.333 -5.369 1.00 98.25 218 LEU A O 1
ATOM 1743 N N . VAL A 1 219 ? 2.761 13.001 -3.508 1.00 98.12 219 VAL A N 1
ATOM 1744 C CA . VAL A 1 219 ? 1.397 12.746 -4.007 1.00 98.12 219 VAL A CA 1
ATOM 1745 C C . VAL A 1 219 ? 1.101 13.535 -5.286 1.00 98.12 219 VAL A C 1
ATOM 1747 O O . VAL A 1 219 ? 0.474 13.003 -6.200 1.00 98.12 219 VAL A O 1
ATOM 1750 N N . GLN A 1 220 ? 1.556 14.786 -5.374 1.00 98.31 220 GLN A N 1
ATOM 1751 C CA . GLN A 1 220 ? 1.316 15.648 -6.536 1.00 98.31 220 GLN A CA 1
ATOM 1752 C C . GLN A 1 220 ? 2.127 15.228 -7.767 1.00 98.31 220 GLN A C 1
ATOM 1754 O O . GLN A 1 220 ? 1.624 15.318 -8.889 1.00 98.31 220 GLN A O 1
ATOM 1759 N N . HIS A 1 221 ? 3.358 14.753 -7.570 1.00 98.56 221 HIS A N 1
ATOM 1760 C CA . HIS A 1 221 ? 4.324 14.556 -8.654 1.00 98.56 221 HIS A CA 1
ATOM 1761 C C . HIS A 1 221 ? 4.706 13.087 -8.907 1.00 98.56 221 HIS A C 1
ATOM 1763 O O . HIS A 1 221 ? 5.460 12.805 -9.837 1.00 98.56 221 HIS A O 1
ATOM 1769 N N . VAL A 1 222 ? 4.156 12.123 -8.158 1.00 98.38 222 VAL A N 1
ATOM 1770 C CA . VAL A 1 222 ? 4.479 10.689 -8.296 1.00 98.38 222 VAL A CA 1
ATOM 1771 C C . VAL A 1 222 ? 4.217 10.138 -9.700 1.00 98.38 222 VAL A C 1
ATOM 1773 O O . VAL A 1 222 ? 5.017 9.350 -10.199 1.00 98.38 222 VAL A O 1
ATOM 1776 N N . ALA A 1 223 ? 3.130 10.539 -10.364 1.00 98.31 223 ALA A N 1
ATOM 1777 C CA . ALA A 1 223 ? 2.781 10.033 -11.691 1.00 98.31 223 ALA A CA 1
ATOM 1778 C C . ALA A 1 223 ? 3.772 10.505 -12.776 1.00 98.31 223 ALA A C 1
ATOM 1780 O O . ALA A 1 223 ? 4.362 9.641 -13.432 1.00 98.31 223 ALA A O 1
ATOM 1781 N N . PRO A 1 224 ? 4.040 11.820 -12.952 1.00 98.44 224 PRO A N 1
ATOM 1782 C CA . PRO A 1 224 ? 5.057 12.267 -13.904 1.00 98.44 224 PRO A CA 1
ATOM 1783 C C . PRO A 1 224 ? 6.463 11.764 -13.542 1.00 98.44 224 PRO A C 1
ATOM 1785 O O . PRO A 1 224 ? 7.182 11.323 -14.437 1.00 98.44 224 PRO A O 1
ATOM 1788 N N . ALA A 1 225 ? 6.831 11.717 -12.255 1.00 98.44 225 ALA A N 1
ATOM 1789 C CA . ALA A 1 225 ? 8.109 11.142 -11.830 1.00 98.44 225 ALA A CA 1
ATOM 1790 C C . ALA A 1 225 ? 8.215 9.650 -12.190 1.00 98.44 225 ALA A C 1
ATOM 1792 O O . ALA A 1 225 ? 9.246 9.202 -12.683 1.00 98.44 225 ALA A O 1
ATOM 1793 N N . SER A 1 226 ? 7.138 8.873 -12.027 1.00 98.38 226 SER A N 1
ATOM 1794 C CA . SER A 1 226 ? 7.108 7.465 -12.447 1.00 98.38 226 SER A CA 1
ATOM 1795 C C . SER A 1 226 ? 7.328 7.313 -13.955 1.00 98.38 226 SER A C 1
ATOM 1797 O O . SER A 1 226 ? 8.003 6.380 -14.378 1.00 98.38 226 SER A O 1
ATOM 1799 N N . MET A 1 227 ? 6.775 8.207 -14.782 1.00 98.19 227 MET A N 1
ATOM 1800 C CA . MET A 1 227 ? 6.996 8.191 -16.236 1.00 98.19 227 MET A CA 1
ATOM 1801 C C . MET A 1 227 ? 8.447 8.531 -16.600 1.00 98.19 227 MET A C 1
ATOM 1803 O O . MET A 1 227 ? 9.022 7.887 -17.476 1.00 98.19 227 MET A O 1
ATOM 1807 N N . GLU A 1 228 ? 9.054 9.499 -15.911 1.00 98.31 228 GLU A N 1
ATOM 1808 C CA . GLU A 1 228 ? 10.462 9.859 -16.099 1.00 98.31 228 GLU A CA 1
ATOM 1809 C C . GLU A 1 228 ? 11.393 8.695 -15.734 1.00 98.31 228 GLU A C 1
ATOM 1811 O O . GLU A 1 228 ? 12.235 8.299 -16.542 1.00 98.31 228 GLU A O 1
ATOM 1816 N N . LEU A 1 229 ? 11.191 8.087 -14.559 1.00 98.06 229 LEU A N 1
ATOM 1817 C CA . LEU A 1 229 ? 11.958 6.920 -14.113 1.00 98.06 229 LEU A CA 1
ATOM 1818 C C . LEU A 1 229 ? 11.825 5.751 -15.094 1.00 98.06 229 LEU A C 1
ATOM 1820 O O . LEU A 1 229 ? 12.792 5.041 -15.351 1.00 98.06 229 LEU A O 1
ATOM 1824 N N . MET A 1 230 ? 10.652 5.580 -15.702 1.00 97.75 230 MET A N 1
ATOM 1825 C CA . MET A 1 230 ? 10.437 4.576 -16.742 1.00 97.75 230 MET A CA 1
ATOM 1826 C C . MET A 1 230 ? 11.217 4.857 -18.028 1.00 97.75 230 MET A C 1
ATOM 1828 O O . MET A 1 230 ? 11.696 3.913 -18.656 1.00 97.75 230 MET A O 1
ATOM 1832 N N . GLY A 1 231 ? 11.380 6.126 -18.410 1.00 97.12 231 GLY A N 1
ATOM 1833 C CA . GLY A 1 231 ? 12.278 6.520 -19.498 1.00 97.12 231 GLY A CA 1
ATOM 1834 C C . GLY A 1 231 ? 13.733 6.176 -19.176 1.00 97.12 231 GLY A C 1
ATOM 1835 O O . GLY A 1 231 ? 14.387 5.485 -19.951 1.00 97.12 231 GLY A O 1
ATOM 1836 N N . GLN A 1 232 ? 14.197 6.554 -17.982 1.00 97.50 232 GLN A N 1
ATOM 1837 C CA . GLN A 1 232 ? 15.560 6.272 -17.519 1.00 97.50 232 GLN A CA 1
ATOM 1838 C C . GLN A 1 232 ? 15.854 4.766 -17.437 1.00 97.50 232 GLN A C 1
ATOM 1840 O O . GLN A 1 232 ? 16.903 4.314 -17.893 1.00 97.50 232 GLN A O 1
ATOM 1845 N N . LEU A 1 233 ? 14.924 3.973 -16.889 1.00 96.94 233 LEU A N 1
ATOM 1846 C CA . LEU A 1 233 ? 15.048 2.516 -16.840 1.00 96.94 233 LEU A CA 1
ATOM 1847 C C . LEU A 1 233 ? 15.117 1.914 -18.241 1.00 96.94 233 LEU A C 1
ATOM 1849 O O . LEU A 1 233 ? 15.960 1.056 -18.489 1.00 96.94 233 LEU A O 1
ATOM 1853 N N . ARG A 1 234 ? 14.262 2.363 -19.165 1.00 96.50 234 ARG A N 1
ATOM 1854 C CA . ARG A 1 234 ? 14.282 1.883 -20.550 1.00 96.50 234 ARG A CA 1
ATOM 1855 C C . ARG A 1 234 ? 15.620 2.173 -21.223 1.00 96.50 234 ARG A C 1
ATOM 1857 O O . ARG A 1 234 ? 16.173 1.278 -21.857 1.00 96.50 234 ARG A O 1
ATOM 1864 N N . ASP A 1 235 ? 16.155 3.376 -21.042 1.00 96.31 235 ASP A N 1
ATOM 1865 C CA . ASP A 1 235 ? 17.453 3.768 -21.595 1.00 96.31 235 ASP A CA 1
ATOM 1866 C C . ASP A 1 235 ? 18.603 2.946 -20.985 1.00 96.31 235 ASP A C 1
ATOM 1868 O O . ASP A 1 235 ? 19.519 2.535 -21.697 1.00 96.31 235 ASP A O 1
ATOM 1872 N N . ALA A 1 236 ? 18.536 2.650 -19.682 1.00 96.06 236 ALA A N 1
ATOM 1873 C CA . ALA A 1 236 ? 19.543 1.860 -18.974 1.00 96.06 236 ALA A CA 1
ATOM 1874 C C . ALA A 1 236 ? 19.510 0.361 -19.326 1.00 96.06 236 ALA A C 1
ATOM 1876 O O . ALA A 1 236 ? 20.558 -0.285 -19.392 1.00 96.06 236 ALA A O 1
ATOM 1877 N N . VAL A 1 237 ? 18.318 -0.204 -19.537 1.00 94.75 237 VAL A N 1
ATOM 1878 C CA . VAL A 1 237 ? 18.124 -1.618 -19.903 1.00 94.75 237 VAL A CA 1
ATOM 1879 C C . VAL A 1 237 ? 18.406 -1.843 -21.395 1.00 94.75 237 VAL A C 1
ATOM 1881 O O . VAL A 1 237 ? 18.934 -2.888 -21.781 1.00 94.75 237 VAL A O 1
ATOM 1884 N N . GLY A 1 238 ? 18.082 -0.865 -22.245 1.00 93.88 238 GLY A N 1
ATOM 1885 C CA . GLY A 1 238 ? 18.335 -0.9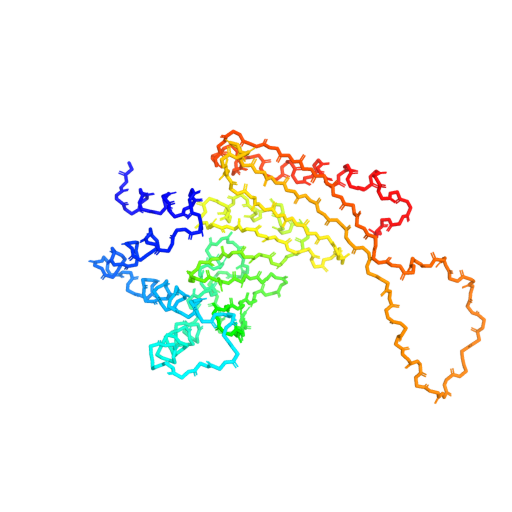02 -23.681 1.00 93.88 238 GLY A CA 1
ATOM 1886 C C . GLY A 1 238 ? 17.592 -2.049 -24.389 1.00 93.88 238 GLY A C 1
ATOM 1887 O O . GLY A 1 238 ? 16.372 -2.153 -24.264 1.00 93.88 238 GLY A O 1
ATOM 1888 N N . PRO A 1 239 ? 18.283 -2.912 -25.161 1.00 88.25 239 PRO A N 1
ATOM 1889 C CA . PRO A 1 239 ? 17.642 -3.940 -25.989 1.00 88.25 239 PRO A CA 1
ATOM 1890 C C . PRO A 1 239 ? 16.948 -5.057 -25.193 1.00 88.25 239 PRO A C 1
ATOM 1892 O O . PRO A 1 239 ? 16.157 -5.799 -25.764 1.00 88.25 239 PRO A O 1
ATOM 1895 N N . GLU A 1 240 ? 17.230 -5.185 -23.894 1.00 84.50 240 GLU A N 1
ATOM 1896 C CA . GLU A 1 240 ? 16.612 -6.189 -23.016 1.00 84.50 240 GLU A CA 1
ATOM 1897 C C . GLU A 1 240 ? 15.245 -5.736 -22.464 1.00 84.50 240 GLU A C 1
ATOM 1899 O O . GLU A 1 240 ? 14.610 -6.459 -21.693 1.00 84.50 240 GLU A O 1
ATOM 1904 N N . TRP A 1 241 ? 14.779 -4.535 -22.830 1.00 87.94 241 TRP A N 1
ATOM 1905 C CA . TRP A 1 241 ? 13.507 -4.00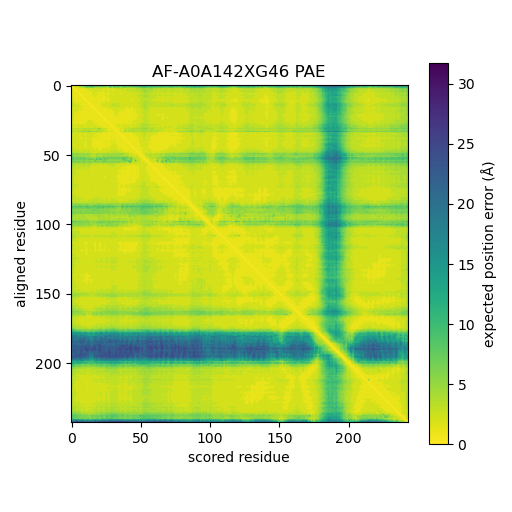2 -22.357 1.00 87.94 241 TRP A CA 1
ATOM 1906 C C . TRP A 1 241 ? 12.326 -4.745 -23.008 1.00 87.94 241 TRP A C 1
ATOM 1908 O O . TRP A 1 241 ? 12.281 -4.852 -24.237 1.00 87.94 241 TRP A O 1
ATOM 1918 N N . PRO A 1 242 ? 11.346 -5.246 -22.232 1.00 78.25 242 PRO A N 1
ATOM 1919 C CA . PRO A 1 242 ? 10.185 -5.928 -22.789 1.00 78.25 242 PRO A CA 1
ATOM 1920 C C . PRO A 1 242 ? 9.309 -4.925 -23.556 1.00 78.25 242 PRO A C 1
ATOM 1922 O O . PRO A 1 242 ? 8.848 -3.932 -22.987 1.00 78.25 242 PRO A O 1
ATOM 1925 N N . LEU A 1 243 ? 9.131 -5.178 -24.858 1.00 62.69 243 LEU A N 1
ATOM 1926 C CA . LEU A 1 243 ? 8.193 -4.468 -25.738 1.00 62.69 243 LEU A CA 1
ATOM 1927 C C . LEU A 1 243 ? 6.746 -4.895 -25.476 1.00 62.69 243 LEU A C 1
ATOM 1929 O O . LEU A 1 243 ? 6.520 -6.116 -25.302 1.00 62.69 243 LEU A O 1
#

pLDDT: mean 93.18, std 10.4, range [53.5, 98.62]

Nearest PDB structures (foldseek):
  7tjg-assembly1_C  TM=4.283E-01  e=9.469E-02  Bacteriophage sp.
  6yfe-assembly1_AA  TM=4.385E-01  e=1.810E-01  Beihai levi-like virus 19
  7lhd-assembly1_GB  TM=3.776E-01  e=6.650E-02  Qubevirus durum
  7lhd-assembly1_IJ  TM=2.877E-01  e=1.065E-01  Qubevirus durum
  6yfm-assembly1_AA  TM=2.761E-01  e=1.422E+00  Leviviridae sp.

Secondary structure (DSSP, 8-state):
--HHHHHHHHHHH-TT-HHHHHHHHHHHHHTT-HHHHHHHHHHHHHHTTTT-SS---HHHHHHHHHHHHHHHTTHHHHHHHHTT-S-SS--GGGEEEEEETTEEEEEETTEEEEEETTEEEEEEE-HHHHHHHHHHHHHHS---EEEETTSTTEEEEEE--BTTB-SEEEEEEEEE---------TT-------------SS-EEEEEEEEESSHHHHHHHHHHHHHHHHHHHHHHHGGGS--

Foldseek 3Di:
DDPLVVLQVVCLQPVPDLVSLQVNLVVCCVVVNNLLSLLLQLLQQQVVCVPPPDDPDPSQVVSVVSNCVSVLVVPVVVVVCVLVAEDPPDDPVQKDWDDDRSWIWIDGPQKIFIAGSSWGAEIEHAPVVCLSRVLSCSVRTNHAKYHHPVFPQWIWGWDHADPVRQWIKIKIKGKDAQPPPPPPPPDDDDDDDPDPDPGDPGIDMDMDMDTGNDSVRCSVCVNVRVVVRVVVRCVVCPPVGDD

Sequence (243 aa):
MNERSALFANVLENPSDDTARLVLADWLDEHDEDVFGRFLRAGVTASRFRDEALIDDPDYYSALGDLAAVTTSGWPAYWLSELGVGPRPLNFGDWVWDNTADRVTVRIGSVSGVFARGLLSELIAPLADWYELVPRVLAAWPLERAEVTNAEGLSFSIEAPAIDRPSWRLMAAFTVSPRRHRLRRRGALQPNSEEPLRRPIAPMRWDCHHTFPNRTDLVQHVAPASMELMGQLRDAVGPEWPL

Mean predicted aligned error: 4.79 Å

Radius of gyration: 20.58 Å; Cα contacts (8 Å, |Δi|>4): 367; chains: 1; bounding box: 44×56×56 Å

Solvent-accessible surface area (backbone atoms only — not comparable to full-atom values): 13571 Å² total; per-residue (Å²): 133,56,70,70,58,53,44,50,49,50,29,53,68,40,71,83,45,63,64,49,44,45,56,42,17,55,54,26,45,78,65,81,37,39,72,58,13,51,32,25,45,18,12,47,55,25,47,78,50,69,88,53,94,73,86,92,49,72,66,42,55,50,17,47,50,46,43,50,54,48,49,76,73,40,50,64,52,53,60,49,32,74,63,66,48,66,65,86,81,77,54,84,87,54,48,54,74,54,72,59,88,35,32,38,40,31,35,37,85,77,36,31,42,30,24,44,48,49,38,48,29,34,38,36,22,37,64,71,54,42,52,68,36,47,38,55,45,52,71,76,32,49,50,38,36,33,40,29,70,81,41,81,45,34,34,40,38,44,42,68,58,43,99,94,38,80,34,28,33,46,34,40,36,42,38,51,68,49,76,72,76,71,76,72,74,88,82,76,90,74,80,91,72,76,86,71,76,86,70,57,93,55,69,48,76,49,75,49,72,51,76,25,85,42,69,71,54,37,34,76,42,46,43,65,50,50,54,51,43,51,51,55,49,43,67,72,52,44,90,77,49,89,129